Protein AF-A0A6B0HH09-F1 (afdb_monomer)

Structure (mmCIF, N/CA/C/O backbone):
data_AF-A0A6B0HH09-F1
#
_entry.id   AF-A0A6B0HH09-F1
#
loop_
_atom_site.group_PDB
_atom_site.id
_atom_site.type_symbol
_atom_site.label_atom_id
_atom_site.label_alt_id
_atom_site.label_comp_id
_atom_site.label_asym_id
_atom_site.label_entity_id
_atom_site.label_seq_id
_atom_site.pdbx_PDB_ins_code
_atom_site.Cartn_x
_atom_site.Cartn_y
_atom_site.Cartn_z
_atom_site.occupancy
_atom_site.B_iso_or_equiv
_atom_site.auth_seq_id
_atom_site.auth_comp_id
_atom_site.auth_asym_id
_atom_site.auth_atom_id
_atom_site.pdbx_PDB_model_num
ATOM 1 N N . MET A 1 1 ? 11.846 15.013 66.294 1.00 47.56 1 MET A N 1
ATOM 2 C CA . MET A 1 1 ? 11.224 16.333 66.083 1.00 47.56 1 MET A CA 1
ATOM 3 C C . MET A 1 1 ? 12.168 17.061 65.132 1.00 47.56 1 MET A C 1
ATOM 5 O O . MET A 1 1 ? 13.002 17.814 65.600 1.00 47.56 1 MET A O 1
ATOM 9 N N . SER A 1 2 ? 12.360 16.670 63.870 1.00 52.75 2 SER A N 1
ATOM 10 C CA . SER A 1 2 ? 11.438 16.216 62.813 1.00 52.75 2 SER A CA 1
ATOM 11 C C . SER A 1 2 ? 10.412 17.277 62.458 1.00 52.75 2 SER A C 1
ATOM 13 O O . SER A 1 2 ? 9.258 17.109 62.813 1.00 52.75 2 SER A O 1
ATOM 15 N N . ASP A 1 3 ? 10.869 18.309 61.756 1.00 54.06 3 ASP A N 1
ATOM 16 C CA . ASP A 1 3 ? 10.048 19.126 60.871 1.00 54.06 3 ASP A CA 1
ATOM 17 C C . ASP A 1 3 ? 10.881 19.342 59.603 1.00 54.06 3 ASP A C 1
ATOM 19 O O . ASP A 1 3 ? 11.986 19.889 59.650 1.00 54.06 3 ASP A O 1
ATOM 23 N N . GLY A 1 4 ? 10.401 18.748 58.512 1.00 52.12 4 GLY A N 1
ATOM 24 C CA . GLY A 1 4 ? 10.877 19.002 57.164 1.00 52.12 4 GLY A CA 1
ATOM 25 C C . GLY A 1 4 ? 10.156 20.214 56.595 1.00 52.12 4 GLY A C 1
ATOM 26 O O . GLY A 1 4 ? 9.027 20.494 56.991 1.00 52.12 4 GLY A O 1
ATOM 27 N N . ASP A 1 5 ? 10.807 20.896 55.662 1.00 49.66 5 ASP A N 1
ATOM 28 C CA . ASP A 1 5 ? 10.116 21.790 54.748 1.00 49.66 5 ASP A CA 1
ATOM 29 C C . ASP A 1 5 ? 10.645 21.539 53.337 1.00 49.66 5 ASP A C 1
ATOM 31 O O . ASP A 1 5 ? 11.849 21.438 53.079 1.00 49.66 5 ASP A O 1
ATOM 35 N N . GLU A 1 6 ? 9.659 21.296 52.498 1.00 55.53 6 GLU A N 1
ATOM 36 C CA . GLU A 1 6 ? 9.633 20.812 51.137 1.00 55.53 6 GLU A CA 1
ATOM 37 C C . GLU A 1 6 ? 9.621 22.050 50.234 1.00 55.53 6 GLU A C 1
ATOM 39 O O . GLU A 1 6 ? 8.899 23.008 50.498 1.00 55.53 6 GLU A O 1
ATOM 44 N N . SER A 1 7 ? 10.460 22.099 49.200 1.00 52.53 7 SER A N 1
ATOM 45 C CA . SER A 1 7 ? 10.401 23.181 48.210 1.00 52.53 7 SER A CA 1
ATOM 46 C C . SER A 1 7 ? 10.777 22.651 46.832 1.00 52.53 7 SER A C 1
ATOM 48 O O . SER A 1 7 ? 11.948 22.467 46.498 1.00 52.53 7 SER A O 1
ATOM 50 N N . ASP A 1 8 ? 9.708 22.342 46.103 1.00 44.66 8 ASP A N 1
ATOM 51 C CA . ASP A 1 8 ? 9.454 22.587 44.684 1.00 44.66 8 ASP A CA 1
ATOM 52 C C . ASP A 1 8 ? 10.646 22.606 43.713 1.00 44.66 8 ASP A C 1
ATOM 54 O O . ASP A 1 8 ? 11.358 23.599 43.553 1.00 44.66 8 ASP A O 1
ATOM 58 N N . GLN A 1 9 ? 10.760 21.526 42.935 1.00 39.34 9 GLN A N 1
ATOM 59 C CA . GLN A 1 9 ? 11.362 21.558 41.604 1.00 39.34 9 GLN A CA 1
ATOM 60 C C . GLN A 1 9 ? 10.286 21.241 40.561 1.00 39.34 9 GLN A C 1
ATOM 62 O O . GLN A 1 9 ? 9.901 20.088 40.377 1.00 39.34 9 GLN A O 1
ATOM 67 N N . GLU A 1 10 ? 9.821 22.271 39.855 1.00 46.00 10 GLU A N 1
ATOM 68 C CA . GLU A 1 10 ? 9.081 22.128 38.600 1.00 46.00 10 GLU A CA 1
ATOM 69 C C . GLU A 1 10 ? 10.027 21.657 37.477 1.00 46.00 10 GLU A C 1
ATOM 71 O O . GLU A 1 10 ? 11.044 22.310 37.222 1.00 46.00 10 GLU A O 1
ATOM 76 N N . PRO A 1 11 ? 9.712 20.585 36.728 1.00 41.91 11 PRO A N 1
ATOM 77 C CA . PRO A 1 11 ? 10.400 20.300 35.479 1.00 41.91 11 PRO A CA 1
ATOM 78 C C . PRO A 1 11 ? 9.676 20.969 34.301 1.00 41.91 11 PRO A C 1
ATOM 80 O O . PRO A 1 11 ? 8.674 20.467 33.788 1.00 41.91 11 PRO A O 1
ATOM 83 N N . THR A 1 12 ? 10.233 22.069 33.790 1.00 42.16 12 THR A N 1
ATOM 84 C CA . THR A 1 12 ? 9.884 22.622 32.472 1.00 42.16 12 THR A CA 1
ATOM 85 C C . THR A 1 12 ? 10.237 21.628 31.362 1.00 42.16 12 THR A C 1
ATOM 87 O O . THR A 1 12 ? 11.346 21.629 30.829 1.00 42.16 12 THR A O 1
ATOM 90 N N . ARG A 1 13 ? 9.276 20.787 30.970 1.00 43.69 13 ARG A N 1
ATOM 91 C CA . ARG A 1 13 ? 9.321 20.019 29.719 1.00 43.69 13 ARG A CA 1
ATOM 92 C C . ARG A 1 13 ? 8.703 20.843 28.588 1.00 43.69 13 ARG A C 1
ATOM 94 O O . ARG A 1 13 ? 7.514 20.742 28.306 1.00 43.69 13 ARG A O 1
ATOM 101 N N . ARG A 1 14 ? 9.527 21.630 27.891 1.00 37.50 14 ARG A N 1
ATOM 102 C CA . ARG A 1 14 ? 9.229 22.062 26.516 1.00 37.50 14 ARG A CA 1
ATOM 103 C C . ARG A 1 14 ? 9.489 20.876 25.588 1.00 37.50 14 ARG A C 1
ATOM 105 O O . ARG A 1 14 ? 10.596 20.697 25.094 1.00 37.50 14 ARG A O 1
ATOM 112 N N . SER A 1 15 ? 8.474 20.037 25.401 1.00 31.67 15 SER A N 1
ATOM 113 C CA . SER A 1 15 ? 8.480 19.033 24.341 1.00 31.67 15 SER A CA 1
ATOM 114 C C . SER A 1 15 ? 8.044 19.724 23.051 1.00 31.67 15 SER A C 1
ATOM 116 O O . SER A 1 15 ? 6.895 20.135 22.906 1.00 31.67 15 SER A O 1
ATOM 118 N N . VAL A 1 16 ? 9.001 19.947 22.155 1.00 36.75 16 VAL A N 1
ATOM 119 C CA . VAL A 1 16 ? 8.741 20.449 20.807 1.00 36.75 16 VAL A CA 1
ATOM 120 C C . VAL A 1 16 ? 8.267 19.249 19.994 1.00 36.75 16 VAL A C 1
ATOM 122 O O . VAL A 1 16 ? 9.079 18.444 19.542 1.00 36.75 16 VAL A O 1
ATOM 125 N N . LEU A 1 17 ? 6.949 19.094 19.864 1.00 32.03 17 LEU A N 1
ATOM 126 C CA . LEU A 1 17 ? 6.339 18.166 18.916 1.00 32.03 17 LEU A CA 1
ATOM 127 C C . LEU A 1 17 ? 6.760 18.597 17.507 1.00 32.03 17 LEU A C 1
ATOM 129 O O . LEU A 1 17 ? 6.291 19.606 16.985 1.00 32.03 17 LEU A O 1
ATOM 133 N N . ARG A 1 18 ? 7.688 17.849 16.907 1.00 30.39 18 ARG A N 1
ATOM 134 C CA . ARG A 1 18 ? 7.918 17.892 15.466 1.00 30.39 18 ARG A CA 1
ATOM 135 C C . ARG A 1 18 ? 6.804 17.077 14.820 1.00 30.39 18 ARG A C 1
ATOM 137 O O . ARG A 1 18 ? 6.843 15.853 14.825 1.00 30.39 18 ARG A O 1
ATOM 144 N N . THR A 1 19 ? 5.794 17.775 14.321 1.00 30.92 19 THR A N 1
ATOM 145 C CA . THR A 1 19 ? 4.773 17.220 13.434 1.00 30.92 19 THR A CA 1
ATOM 146 C C . THR A 1 19 ? 5.457 16.810 12.133 1.00 30.92 19 THR A C 1
ATOM 148 O O . THR A 1 19 ? 5.816 17.668 11.330 1.00 30.92 19 THR A O 1
ATOM 151 N N . ALA A 1 20 ? 5.677 15.512 11.937 1.00 31.78 20 ALA A N 1
ATOM 152 C CA . ALA A 1 20 ? 5.941 14.980 10.610 1.00 31.78 20 ALA A CA 1
ATOM 153 C C . ALA A 1 20 ? 4.609 15.006 9.851 1.00 31.78 20 ALA A C 1
ATOM 155 O O . ALA A 1 20 ? 3.702 14.226 10.132 1.00 31.78 20 ALA A O 1
ATOM 156 N N . VAL A 1 21 ? 4.463 15.976 8.952 1.00 28.78 21 VAL A N 1
ATOM 157 C CA . VAL A 1 21 ? 3.447 15.926 7.904 1.00 28.78 21 VAL A CA 1
ATOM 158 C C . VAL A 1 21 ? 3.948 14.880 6.917 1.00 28.78 21 VAL A C 1
ATOM 160 O O . VAL A 1 21 ? 4.844 15.165 6.129 1.00 28.78 21 VAL A O 1
ATOM 163 N N . ALA A 1 22 ? 3.431 13.656 7.014 1.00 35.34 22 ALA A N 1
ATOM 164 C CA . ALA A 1 22 ? 3.502 12.713 5.910 1.00 35.34 22 ALA A CA 1
ATOM 165 C C . ALA A 1 22 ? 2.564 13.259 4.828 1.00 35.34 22 ALA A C 1
ATOM 167 O O . ALA A 1 22 ? 1.345 13.118 4.910 1.00 35.34 22 ALA A O 1
ATOM 168 N N . ALA A 1 23 ? 3.129 14.014 3.891 1.00 31.92 23 ALA A N 1
ATOM 169 C CA . ALA A 1 23 ? 2.520 14.194 2.590 1.00 31.92 23 ALA A CA 1
ATOM 170 C C . ALA A 1 23 ? 2.867 12.918 1.831 1.00 31.92 23 ALA A C 1
ATOM 172 O O . ALA A 1 23 ? 3.961 12.821 1.300 1.00 31.92 23 ALA A O 1
ATOM 173 N N . SER A 1 24 ? 2.002 11.909 1.897 1.00 35.28 24 SER A N 1
ATOM 174 C CA . SER A 1 24 ? 2.118 10.743 1.030 1.00 35.28 24 SER A CA 1
ATOM 175 C C . SER A 1 24 ? 1.775 11.214 -0.376 1.00 35.28 24 SER A C 1
ATOM 177 O O . SER A 1 24 ? 0.606 11.382 -0.707 1.00 35.28 24 SER A O 1
ATOM 179 N N . GLY A 1 25 ? 2.797 11.513 -1.174 1.00 34.19 25 GLY A N 1
ATOM 180 C CA . GLY A 1 25 ? 2.662 11.923 -2.566 1.00 34.19 25 GLY A CA 1
ATOM 181 C C . GLY A 1 25 ? 2.421 10.737 -3.497 1.00 34.19 25 GLY A C 1
ATOM 182 O O . GLY A 1 25 ? 3.075 10.636 -4.531 1.00 34.19 25 GLY A O 1
ATOM 183 N N . ALA A 1 26 ? 1.499 9.831 -3.168 1.00 38.25 26 ALA A N 1
ATOM 184 C CA . ALA A 1 26 ? 1.109 8.758 -4.076 1.00 38.25 26 ALA A CA 1
ATOM 185 C C . ALA A 1 26 ? 0.115 9.316 -5.103 1.00 38.25 26 ALA A C 1
ATOM 187 O O . ALA A 1 26 ? -1.088 9.109 -5.008 1.00 38.25 26 ALA A O 1
ATOM 188 N N . THR A 1 27 ? 0.617 10.047 -6.104 1.00 38.28 27 THR A N 1
ATOM 189 C CA . THR A 1 27 ? -0.218 10.490 -7.230 1.00 38.28 27 THR A CA 1
ATOM 190 C C . THR A 1 27 ? -0.657 9.259 -8.027 1.00 38.28 27 THR A C 1
ATOM 192 O O . THR A 1 27 ? 0.024 8.836 -8.963 1.00 38.28 27 THR A O 1
ATOM 195 N N . ALA A 1 28 ? -1.788 8.664 -7.654 1.00 38.75 28 ALA A N 1
ATOM 196 C CA . ALA A 1 28 ? -2.442 7.642 -8.448 1.00 38.75 28 ALA A CA 1
ATOM 197 C C . ALA A 1 28 ? -2.894 8.291 -9.764 1.00 38.75 28 ALA A C 1
ATOM 199 O O . ALA A 1 28 ? -3.715 9.212 -9.793 1.00 38.75 28 ALA A O 1
ATOM 200 N N . LEU A 1 29 ? -2.299 7.852 -10.871 1.00 40.91 29 LEU A N 1
ATOM 201 C CA . LEU A 1 29 ? -2.650 8.337 -12.198 1.00 40.91 29 LEU A CA 1
ATOM 202 C C . LEU A 1 29 ? -4.068 7.871 -12.538 1.00 40.91 29 LEU A C 1
ATOM 204 O O . LEU A 1 29 ? -4.302 6.705 -12.852 1.00 40.91 29 LEU A O 1
ATOM 208 N N . ALA A 1 30 ? -5.007 8.814 -12.495 1.00 37.59 30 ALA A N 1
ATOM 209 C CA . ALA A 1 30 ? -6.323 8.674 -13.090 1.00 37.59 30 ALA A CA 1
ATOM 210 C C . ALA A 1 30 ? -6.174 8.404 -14.597 1.00 37.59 30 ALA A C 1
ATOM 212 O O . ALA A 1 30 ? -5.669 9.236 -15.353 1.00 37.59 30 ALA A O 1
ATOM 213 N N . GLY A 1 31 ? -6.598 7.218 -15.027 1.00 37.47 31 GLY A N 1
ATOM 214 C CA . GLY A 1 31 ? -6.702 6.865 -16.433 1.00 37.47 31 GLY A CA 1
ATOM 215 C C . GLY A 1 31 ? -7.898 7.538 -17.111 1.00 37.47 31 GLY A C 1
ATOM 216 O O . GLY A 1 31 ? -9.014 7.496 -16.601 1.00 37.47 31 GLY A O 1
ATOM 217 N N . CYS A 1 32 ? -7.623 8.054 -18.313 1.00 47.16 32 CYS A N 1
ATOM 218 C CA . CYS A 1 32 ? -8.521 8.182 -19.467 1.00 47.16 32 CYS A CA 1
ATOM 219 C C . CYS A 1 32 ? -9.614 9.267 -19.434 1.00 47.16 32 CYS A C 1
ATOM 221 O O . CYS A 1 32 ? -10.764 8.987 -19.110 1.00 47.16 32 CYS A O 1
ATOM 223 N N . LEU A 1 33 ? -9.286 10.451 -19.968 1.00 39.53 33 LEU A N 1
ATOM 224 C CA . LEU A 1 33 ? -10.224 11.261 -20.755 1.00 39.53 33 LEU A CA 1
ATOM 225 C C . LEU A 1 33 ? -9.505 11.795 -22.006 1.00 39.53 33 LEU A C 1
ATOM 227 O O . LEU A 1 33 ? -8.695 12.716 -21.929 1.00 39.53 33 LEU A O 1
ATOM 231 N N . ASP A 1 34 ? -9.793 11.169 -23.148 1.00 46.47 34 ASP A N 1
ATOM 232 C CA . ASP A 1 34 ? -9.700 11.786 -24.470 1.00 46.47 34 ASP A CA 1
ATOM 233 C C . ASP A 1 34 ? -10.753 12.900 -24.534 1.00 46.47 34 ASP A C 1
ATOM 235 O O . ASP A 1 34 ? -11.935 12.588 -24.619 1.00 46.47 34 ASP A O 1
ATOM 239 N N . GLU A 1 35 ? -10.353 14.172 -24.484 1.00 48.16 35 GLU A N 1
ATOM 240 C CA . GLU A 1 35 ? -11.092 15.281 -25.107 1.00 48.16 35 GLU A CA 1
ATOM 241 C C . GLU A 1 35 ? -10.199 16.533 -25.173 1.00 48.16 35 GLU A C 1
ATOM 243 O O . GLU A 1 35 ? -9.656 17.004 -24.172 1.00 48.16 35 GLU A O 1
ATOM 248 N N . ASP A 1 36 ? -10.013 17.044 -26.391 1.00 47.91 36 ASP A N 1
ATOM 249 C CA . ASP A 1 36 ? -9.213 18.217 -26.729 1.00 47.91 36 ASP A CA 1
ATOM 250 C C . ASP A 1 36 ? -9.662 19.472 -25.953 1.00 47.91 36 ASP A C 1
ATOM 252 O O . ASP A 1 36 ? -10.728 20.036 -26.211 1.00 47.91 36 ASP A O 1
ATOM 256 N N . ILE A 1 37 ? -8.822 19.965 -25.038 1.00 43.75 37 ILE A N 1
ATOM 257 C CA . ILE A 1 37 ? -8.971 21.299 -24.441 1.00 43.75 37 ILE A CA 1
ATOM 258 C C . ILE A 1 37 ? -7.839 22.188 -24.956 1.00 43.75 37 ILE A C 1
ATOM 260 O O . ILE A 1 37 ? -6.691 22.100 -24.517 1.00 43.75 37 ILE A O 1
ATOM 264 N N . GLU A 1 38 ? -8.177 23.082 -25.886 1.00 47.34 38 GLU A N 1
ATOM 265 C CA . GLU A 1 38 ? -7.318 24.199 -26.274 1.00 47.34 38 GLU A CA 1
ATOM 266 C C . GLU A 1 38 ? -7.243 25.207 -25.116 1.00 47.34 38 GLU A C 1
ATOM 268 O O . GLU A 1 38 ? -8.188 25.949 -24.843 1.00 47.34 38 GLU A O 1
ATOM 273 N N . ILE A 1 39 ? -6.108 25.238 -24.416 1.00 38.38 39 ILE A N 1
ATOM 274 C CA . ILE A 1 39 ? -5.848 26.225 -23.365 1.00 38.38 39 ILE A CA 1
ATOM 275 C C . ILE A 1 39 ? -5.273 27.488 -24.014 1.00 38.38 39 ILE A C 1
ATOM 277 O O . ILE A 1 39 ? -4.093 27.557 -24.360 1.00 38.38 39 ILE A O 1
ATOM 281 N N . THR A 1 40 ? -6.104 28.520 -24.159 1.00 40.56 40 THR A N 1
ATOM 282 C CA . THR A 1 40 ? -5.645 29.879 -24.460 1.00 40.56 40 THR A CA 1
ATOM 283 C C . THR A 1 40 ? -5.034 30.501 -23.207 1.00 40.56 40 THR A C 1
ATOM 285 O O . THR A 1 40 ? -5.744 30.823 -22.254 1.00 40.56 40 THR A O 1
ATOM 288 N N . VAL A 1 41 ? -3.716 30.682 -23.214 1.00 43.59 41 VAL A N 1
ATOM 289 C CA . VAL A 1 41 ? -2.977 31.455 -22.209 1.00 43.59 41 VAL A CA 1
ATOM 290 C C . VAL A 1 41 ? -3.112 32.949 -22.504 1.00 43.59 41 VAL A C 1
ATOM 292 O O . VAL A 1 41 ? -2.601 33.439 -23.510 1.00 43.59 41 VAL A O 1
ATOM 295 N N . SER A 1 42 ? -3.785 33.669 -21.608 1.00 40.00 42 SER A N 1
ATOM 296 C CA . SER A 1 42 ? -3.744 35.131 -21.545 1.00 40.00 42 SER A CA 1
ATOM 297 C C . SER A 1 42 ? -2.677 35.543 -20.538 1.00 40.00 42 SER A C 1
ATOM 299 O O . SER A 1 42 ? -2.797 35.270 -19.344 1.00 40.00 42 SER A O 1
ATOM 301 N N . SER A 1 43 ? -1.618 36.165 -21.047 1.00 48.84 43 SER A N 1
ATOM 302 C CA . SER A 1 43 ? -0.579 36.821 -20.260 1.00 48.84 43 SER A CA 1
ATOM 303 C C . SER A 1 43 ? -1.041 38.226 -19.896 1.00 48.84 43 SER A C 1
ATOM 305 O O . SER A 1 43 ? -1.107 39.075 -20.781 1.00 48.84 43 SER A O 1
ATOM 307 N N . ASP A 1 44 ? -1.270 38.490 -18.615 1.00 42.06 44 ASP A N 1
ATOM 308 C CA . ASP A 1 44 ? -1.386 39.852 -18.102 1.00 42.06 44 ASP A CA 1
ATOM 309 C C . ASP A 1 44 ? -0.390 40.035 -16.955 1.00 42.06 44 ASP A C 1
ATOM 311 O O . ASP A 1 44 ? -0.369 39.302 -15.966 1.00 42.06 44 ASP A O 1
ATOM 315 N N . SER A 1 45 ? 0.523 40.972 -17.197 1.00 52.62 45 SER A N 1
ATOM 316 C CA . SER A 1 45 ? 1.538 41.472 -16.279 1.00 52.62 45 SER A CA 1
ATOM 317 C C . SER A 1 45 ? 0.954 42.695 -15.590 1.00 52.62 45 SER A C 1
ATOM 319 O O . SER A 1 45 ? 0.477 43.578 -16.295 1.00 52.62 45 SER A O 1
ATOM 321 N N . ASP A 1 46 ? 1.048 42.789 -14.267 1.00 45.47 46 ASP A N 1
ATOM 322 C CA . ASP A 1 46 ? 0.834 44.061 -13.583 1.00 45.47 46 ASP A CA 1
ATOM 323 C C . ASP A 1 46 ? 1.875 44.267 -12.482 1.00 45.47 46 ASP A C 1
ATOM 325 O O . ASP A 1 46 ? 1.972 43.534 -11.495 1.00 45.47 46 ASP A O 1
ATOM 329 N N . ASP A 1 47 ? 2.670 45.302 -12.734 1.00 49.91 47 ASP A N 1
ATOM 330 C CA . ASP A 1 47 ? 3.617 45.975 -11.870 1.00 49.91 47 ASP A CA 1
ATOM 331 C C . ASP A 1 47 ? 2.994 46.430 -10.540 1.00 49.91 47 ASP A C 1
ATOM 333 O O . ASP A 1 47 ? 1.864 46.920 -10.475 1.00 49.91 47 ASP A O 1
ATOM 337 N N . THR A 1 48 ? 3.774 46.394 -9.457 1.00 54.41 48 THR A N 1
ATOM 338 C CA . THR A 1 48 ? 3.536 47.304 -8.328 1.00 54.41 48 THR A CA 1
ATOM 339 C C . THR A 1 48 ? 4.851 47.757 -7.701 1.00 54.41 48 THR A C 1
ATOM 341 O O . THR A 1 48 ? 5.579 46.994 -7.070 1.00 54.41 48 THR A O 1
ATOM 344 N N . GLU A 1 49 ? 5.134 49.038 -7.919 1.00 55.53 49 GLU A N 1
ATOM 345 C CA . GLU A 1 49 ? 6.271 49.814 -7.431 1.00 55.53 49 GLU A CA 1
ATOM 346 C C . GLU A 1 49 ? 6.009 50.456 -6.052 1.00 55.53 49 GLU A C 1
ATOM 348 O O . GLU A 1 49 ? 4.865 50.744 -5.698 1.00 55.53 49 GLU A O 1
ATOM 353 N N . ALA A 1 50 ? 7.124 50.833 -5.403 1.00 46.75 50 ALA A N 1
ATOM 354 C CA . ALA A 1 50 ? 7.299 51.871 -4.366 1.00 46.75 50 ALA A CA 1
ATOM 355 C C . ALA A 1 50 ? 6.811 51.538 -2.936 1.00 46.75 50 ALA A C 1
ATOM 357 O O . ALA A 1 50 ? 5.769 50.937 -2.734 1.00 46.75 50 ALA A O 1
ATOM 358 N N . SER A 1 51 ? 7.465 51.920 -1.832 1.00 47.50 51 SER A N 1
ATOM 359 C CA . SER A 1 51 ? 8.604 52.805 -1.503 1.00 47.50 51 SER A CA 1
ATOM 360 C C . SER A 1 51 ? 8.946 52.519 -0.023 1.00 47.50 51 SER A C 1
ATOM 362 O O . SER A 1 51 ? 8.026 52.312 0.758 1.00 47.50 51 SER A O 1
ATOM 364 N N . GLY A 1 52 ? 10.204 52.352 0.396 1.00 42.19 52 GLY A N 1
ATOM 365 C CA . GLY A 1 52 ? 11.070 53.430 0.895 1.00 42.19 52 GLY A CA 1
ATOM 366 C C . GLY A 1 52 ? 10.953 53.618 2.420 1.00 42.19 52 GLY A C 1
ATOM 367 O O . GLY A 1 52 ? 9.863 53.900 2.888 1.00 42.19 52 GLY A O 1
ATOM 368 N N . ASP A 1 53 ? 12.048 53.466 3.179 1.00 47.03 53 ASP A N 1
ATOM 369 C CA . ASP A 1 53 ? 12.535 54.464 4.158 1.00 47.03 53 ASP A CA 1
ATOM 370 C C . ASP A 1 53 ? 13.859 54.012 4.811 1.00 47.03 53 ASP A C 1
ATOM 372 O O . ASP A 1 53 ? 14.115 52.825 5.010 1.00 47.03 53 ASP A O 1
ATOM 376 N N . ALA A 1 54 ? 14.727 54.983 5.083 1.00 49.06 54 ALA A N 1
ATOM 377 C CA . ALA A 1 54 ? 16.119 54.821 5.475 1.00 49.06 54 ALA A CA 1
ATOM 378 C C . ALA A 1 54 ? 16.331 54.971 6.991 1.00 49.06 54 ALA A C 1
ATOM 380 O O . ALA A 1 54 ? 15.692 55.789 7.641 1.00 49.06 54 ALA A O 1
ATOM 381 N N . GLY A 1 55 ? 17.344 54.295 7.542 1.00 42.59 55 GLY A N 1
ATOM 382 C CA . GLY A 1 55 ? 17.851 54.620 8.878 1.00 42.59 55 GLY A CA 1
ATOM 383 C C . GLY A 1 55 ? 19.038 53.758 9.324 1.00 42.59 55 GLY A C 1
ATOM 384 O O . GLY A 1 55 ? 18.869 52.549 9.454 1.00 42.59 55 GLY A O 1
ATOM 385 N N . PRO A 1 56 ? 20.231 54.336 9.576 1.00 69.38 56 PRO A N 1
ATOM 386 C CA . PRO A 1 56 ? 21.438 53.596 9.944 1.00 69.38 56 PRO A CA 1
ATOM 387 C C . PRO A 1 56 ? 21.641 53.534 11.469 1.00 69.38 56 PRO A C 1
ATOM 389 O O . PRO A 1 56 ? 21.303 54.475 12.186 1.00 69.38 56 PRO A O 1
ATOM 392 N N . SER A 1 57 ? 22.294 52.480 11.973 1.00 49.31 57 SER A N 1
ATOM 393 C CA . SER A 1 57 ? 22.951 52.541 13.285 1.00 49.31 57 SER A CA 1
ATOM 394 C C . SER A 1 57 ? 24.241 51.718 13.320 1.00 49.31 57 SER A C 1
ATOM 396 O O . SER A 1 57 ? 24.355 50.649 12.725 1.00 49.31 57 SER A O 1
ATOM 398 N N . THR A 1 58 ? 25.232 52.305 13.973 1.00 52.44 58 THR A N 1
ATOM 399 C CA . THR A 1 58 ? 26.660 51.995 13.977 1.00 52.44 58 THR A CA 1
ATOM 400 C C . THR A 1 58 ? 27.090 51.200 15.220 1.00 52.44 58 THR A C 1
ATOM 402 O O . THR A 1 58 ? 26.954 51.734 16.314 1.00 52.44 58 THR A O 1
ATOM 405 N N . GLY A 1 59 ? 27.711 50.023 15.010 1.00 41.59 59 GLY A N 1
ATOM 406 C CA . GLY A 1 59 ? 28.792 49.357 15.792 1.00 41.59 59 GLY A CA 1
ATOM 407 C C . GLY A 1 59 ? 28.598 49.027 17.293 1.00 41.59 59 GLY A C 1
ATOM 408 O O . GLY A 1 59 ? 27.575 49.382 17.867 1.00 41.59 59 GLY A O 1
ATOM 409 N N . PRO A 1 60 ? 29.611 48.451 17.995 1.00 56.81 60 PRO A N 1
ATOM 410 C CA . PRO A 1 60 ? 30.780 47.668 17.540 1.00 56.81 60 PRO A CA 1
ATOM 411 C C . PRO A 1 60 ? 31.047 46.362 18.361 1.00 56.81 60 PRO A C 1
ATOM 413 O O . PRO A 1 60 ? 30.564 46.212 19.477 1.00 56.81 60 PRO A O 1
ATOM 416 N N . GLY A 1 61 ? 31.955 45.497 17.878 1.00 39.41 61 GLY A N 1
ATOM 417 C CA . GLY A 1 61 ? 32.933 44.807 18.749 1.00 39.41 61 GLY A CA 1
ATOM 418 C C . GLY A 1 61 ? 32.833 43.283 18.961 1.00 39.41 61 GLY A C 1
ATOM 419 O O . GLY A 1 61 ? 31.793 42.763 19.344 1.00 39.41 61 GLY A O 1
ATOM 420 N N . GLY A 1 62 ? 33.994 42.621 18.824 1.00 41.09 62 GLY A N 1
ATOM 421 C CA . GLY A 1 62 ? 34.312 41.255 19.281 1.00 41.09 62 GLY A CA 1
ATOM 422 C C . GLY A 1 62 ? 34.305 40.231 18.138 1.00 41.09 62 GLY A C 1
ATOM 423 O O . GLY A 1 62 ? 33.242 39.859 17.678 1.00 41.09 62 GLY A O 1
ATOM 424 N N . GLY A 1 63 ? 35.415 39.759 17.565 1.00 42.16 63 GLY A N 1
ATOM 425 C CA . GLY A 1 63 ? 36.749 39.555 18.123 1.00 42.16 63 GLY A CA 1
ATOM 426 C C . GLY A 1 63 ? 36.825 38.166 18.754 1.00 42.16 63 GLY A C 1
ATOM 427 O O . GLY A 1 63 ? 36.547 38.044 19.941 1.00 42.16 63 GLY A O 1
ATOM 428 N N . SER A 1 64 ? 37.152 37.141 17.964 1.00 50.97 64 SER A N 1
ATOM 429 C CA . SER A 1 64 ? 37.839 35.913 18.394 1.00 50.97 64 SER A CA 1
ATOM 430 C C . SER A 1 64 ? 38.257 35.133 17.154 1.00 50.97 64 SER A C 1
ATOM 432 O O . SER A 1 64 ? 37.449 34.772 16.304 1.00 50.97 64 SER A O 1
ATOM 434 N N . GLU A 1 65 ? 39.558 34.962 17.070 1.00 44.88 65 GLU A N 1
ATOM 435 C CA . GLU A 1 65 ? 40.359 34.450 15.982 1.00 44.88 65 GLU A CA 1
ATOM 436 C C . GLU A 1 65 ? 41.025 33.147 16.451 1.00 44.88 65 GLU A C 1
ATOM 438 O O . GLU A 1 65 ? 41.488 33.076 17.591 1.00 44.88 65 GLU A O 1
ATOM 443 N N . SER A 1 66 ? 41.096 32.180 15.525 1.00 55.94 66 SER A N 1
ATOM 444 C CA . SER A 1 66 ? 42.045 31.048 15.458 1.00 55.94 66 SER A CA 1
ATOM 445 C C . SER A 1 66 ? 41.790 29.809 16.352 1.00 55.94 66 SER A C 1
ATOM 447 O O . SER A 1 66 ? 41.118 29.936 17.377 1.00 55.94 66 SER A O 1
ATOM 449 N N . PRO A 1 67 ? 42.374 28.618 16.043 1.00 58.69 67 PRO A N 1
ATOM 450 C CA . PRO A 1 67 ? 43.272 28.281 14.924 1.00 58.69 67 PRO A CA 1
ATOM 451 C C . PRO A 1 67 ? 42.914 27.009 14.117 1.00 58.69 67 PRO A C 1
ATOM 453 O O . PRO A 1 67 ? 42.067 26.201 14.488 1.00 58.69 67 PRO A O 1
ATOM 456 N N . ASP A 1 68 ? 43.649 26.878 13.015 1.00 51.97 68 ASP A N 1
ATOM 457 C CA . ASP A 1 68 ? 43.975 25.685 12.237 1.00 51.97 68 ASP A CA 1
ATOM 458 C C . ASP A 1 68 ? 44.259 24.433 13.089 1.00 51.97 68 ASP A C 1
ATOM 460 O O . ASP A 1 68 ? 44.997 24.509 14.074 1.00 51.97 68 ASP A O 1
ATOM 464 N N . ASP A 1 69 ? 43.776 23.271 12.640 1.00 51.78 69 ASP A N 1
ATOM 465 C CA . ASP A 1 69 ? 44.334 21.973 13.025 1.00 51.78 69 ASP A CA 1
ATOM 466 C C . ASP A 1 69 ? 44.607 21.160 11.759 1.00 51.78 69 ASP A C 1
ATOM 468 O O . ASP A 1 69 ? 43.750 20.969 10.895 1.00 51.78 69 ASP A O 1
ATOM 472 N N . SER A 1 70 ? 45.882 20.823 11.616 1.00 58.16 70 SER A N 1
ATOM 473 C CA . SER A 1 70 ? 46.502 20.231 10.444 1.00 58.16 70 SER A CA 1
ATOM 474 C C . SER A 1 70 ? 46.816 18.774 10.737 1.00 58.16 70 SER A C 1
ATOM 476 O O . SER A 1 70 ? 47.433 18.493 11.760 1.00 58.16 70 SER A O 1
ATOM 478 N N . GLY A 1 71 ? 46.546 17.913 9.761 1.00 47.28 71 GLY A N 1
ATOM 479 C CA . GLY A 1 71 ? 47.275 16.664 9.573 1.00 47.28 71 GLY A CA 1
ATOM 480 C C . GLY A 1 71 ? 46.610 15.430 10.168 1.00 47.28 71 GLY A C 1
ATOM 481 O O . GLY A 1 71 ? 46.507 15.293 11.378 1.00 47.28 71 GLY A O 1
ATOM 482 N N . ASP A 1 72 ? 46.270 14.489 9.293 1.00 47.56 72 ASP A N 1
ATOM 483 C CA . ASP A 1 72 ? 46.889 13.169 9.394 1.00 47.56 72 ASP A CA 1
ATOM 484 C C . ASP A 1 72 ? 46.922 12.524 8.001 1.00 47.56 72 ASP A C 1
ATOM 486 O O . ASP A 1 72 ? 45.908 12.099 7.445 1.00 47.56 72 ASP A O 1
ATOM 490 N N . ASP A 1 73 ? 48.118 12.552 7.418 1.00 50.91 73 ASP A N 1
ATOM 491 C CA . ASP A 1 73 ? 48.538 11.732 6.294 1.00 50.91 73 ASP A CA 1
ATOM 492 C C . ASP A 1 73 ? 48.653 10.281 6.776 1.00 50.91 73 ASP A C 1
ATOM 494 O O . ASP A 1 73 ? 49.588 9.921 7.491 1.00 50.91 73 ASP A O 1
ATOM 498 N N . SER A 1 74 ? 47.717 9.434 6.358 1.00 61.84 74 SER A N 1
ATOM 499 C CA . SER A 1 74 ? 47.856 7.984 6.463 1.00 61.84 74 SER A CA 1
ATOM 500 C C . SER A 1 74 ? 48.124 7.415 5.074 1.00 61.84 74 SER A C 1
ATOM 502 O O . SER A 1 74 ? 47.217 7.123 4.295 1.00 61.84 74 SER A O 1
ATOM 504 N N . GLU A 1 75 ? 49.411 7.290 4.775 1.00 58.84 75 GLU A N 1
ATOM 505 C CA . GLU A 1 75 ? 49.960 6.558 3.643 1.00 58.84 75 GLU A CA 1
ATOM 506 C C . GLU A 1 75 ? 49.637 5.062 3.816 1.00 58.84 75 GLU A C 1
ATOM 508 O O . GLU A 1 75 ? 50.254 4.372 4.627 1.00 58.84 75 GLU A O 1
ATOM 513 N N . PHE A 1 76 ? 48.655 4.548 3.070 1.00 51.22 76 PHE A N 1
ATOM 514 C CA . PHE A 1 76 ? 48.422 3.108 2.943 1.00 51.22 76 PHE A CA 1
ATOM 515 C C . PHE A 1 76 ? 48.924 2.641 1.577 1.00 51.22 76 PHE A C 1
ATOM 517 O O . PHE A 1 76 ? 48.231 2.732 0.565 1.00 51.22 76 PHE A O 1
ATOM 524 N N . THR A 1 77 ? 50.168 2.173 1.554 1.00 56.34 77 THR A N 1
ATOM 525 C CA . THR A 1 77 ? 50.685 1.302 0.498 1.00 56.34 77 THR A CA 1
ATOM 526 C C . THR A 1 77 ? 50.387 -0.141 0.892 1.00 56.34 77 THR A C 1
ATOM 528 O O . THR A 1 77 ? 50.966 -0.623 1.866 1.00 56.34 77 THR A O 1
ATOM 531 N N . ASP A 1 78 ? 49.537 -0.830 0.135 1.00 55.00 78 ASP A N 1
ATOM 532 C CA . ASP A 1 78 ? 49.566 -2.292 0.062 1.00 55.00 78 ASP A CA 1
ATOM 533 C C . ASP A 1 78 ? 49.357 -2.718 -1.394 1.00 55.00 78 ASP A C 1
ATOM 535 O O . ASP A 1 78 ? 48.256 -2.700 -1.946 1.00 55.00 78 ASP A O 1
ATOM 539 N N . ASP A 1 79 ? 50.491 -2.999 -2.031 1.00 55.91 79 ASP A N 1
ATOM 540 C CA . ASP A 1 79 ? 50.620 -3.743 -3.271 1.00 55.91 79 ASP A CA 1
ATOM 541 C C . ASP A 1 79 ? 50.199 -5.199 -3.020 1.00 55.91 79 ASP A C 1
ATOM 543 O O . ASP A 1 79 ? 50.880 -5.923 -2.292 1.00 55.91 79 ASP A O 1
ATOM 547 N N . GLY A 1 80 ? 49.114 -5.655 -3.649 1.00 46.41 80 GLY A N 1
ATOM 548 C CA . GLY A 1 80 ? 48.622 -7.011 -3.420 1.00 46.41 80 GLY A CA 1
ATOM 549 C C . GLY A 1 80 ? 47.675 -7.546 -4.486 1.00 46.41 80 GLY A C 1
ATOM 550 O O . GLY A 1 80 ? 46.469 -7.558 -4.295 1.00 46.41 80 GLY A O 1
ATOM 551 N N . ASP A 1 81 ? 48.274 -8.079 -5.548 1.00 50.69 81 ASP A N 1
ATOM 552 C CA . ASP A 1 81 ? 47.784 -9.230 -6.319 1.00 50.69 81 ASP A CA 1
ATOM 553 C C . ASP A 1 81 ? 46.680 -9.016 -7.377 1.00 50.69 81 ASP A C 1
ATOM 555 O O . ASP A 1 81 ? 45.472 -9.070 -7.158 1.00 50.69 81 ASP A O 1
ATOM 559 N N . VAL A 1 82 ? 47.177 -8.856 -8.603 1.00 53.25 82 VAL A N 1
ATOM 560 C CA . VAL A 1 82 ? 46.502 -9.123 -9.874 1.00 53.25 82 VAL A CA 1
ATOM 561 C C . VAL A 1 82 ? 46.219 -10.627 -9.989 1.00 53.25 82 VAL A C 1
ATOM 563 O O . VAL A 1 82 ? 47.070 -11.400 -10.427 1.00 53.25 82 VAL A O 1
ATOM 566 N N . GLY A 1 83 ? 45.006 -11.019 -9.605 1.00 47.44 83 GLY A N 1
ATOM 567 C CA . GLY A 1 83 ? 44.413 -12.317 -9.915 1.00 47.44 83 GLY A CA 1
ATOM 568 C C . GLY A 1 83 ? 43.818 -12.335 -11.325 1.00 47.44 83 GLY A C 1
ATOM 569 O O . GLY A 1 83 ? 42.744 -11.794 -11.565 1.00 47.44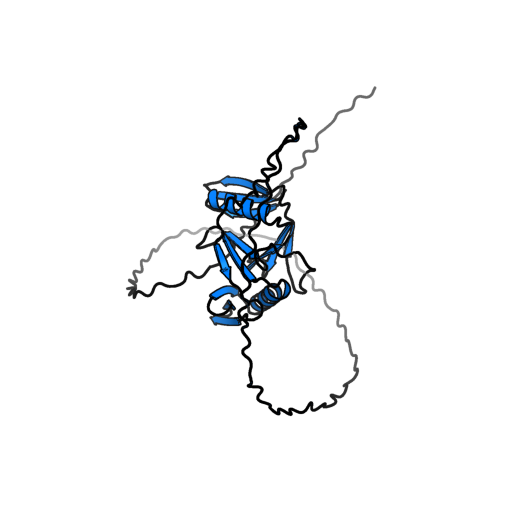 83 GLY A O 1
ATOM 570 N N . ASP A 1 84 ? 44.583 -12.932 -12.229 1.00 48.84 84 ASP A N 1
ATOM 571 C CA . ASP A 1 84 ? 44.248 -13.551 -13.519 1.00 48.84 84 ASP A CA 1
ATOM 572 C C . ASP A 1 84 ? 42.743 -13.827 -13.796 1.00 48.84 84 ASP A C 1
ATOM 574 O O . ASP A 1 84 ? 42.131 -14.636 -13.090 1.00 48.84 84 ASP A O 1
ATOM 578 N N . PRO A 1 85 ? 42.130 -13.230 -14.842 1.00 59.72 85 PRO A N 1
ATOM 579 C CA . PRO A 1 85 ? 40.857 -13.702 -15.368 1.00 59.72 85 PRO A CA 1
ATOM 580 C C . PRO A 1 85 ? 41.126 -14.937 -16.232 1.00 59.72 85 PRO A C 1
ATOM 582 O O . PRO A 1 85 ? 41.650 -14.831 -17.338 1.00 59.72 85 PRO A O 1
ATOM 585 N N . THR A 1 86 ? 40.770 -16.115 -15.727 1.00 59.00 86 THR A N 1
ATOM 586 C CA . THR A 1 86 ? 40.634 -17.277 -16.605 1.00 59.00 86 THR A CA 1
ATOM 587 C C . THR A 1 86 ? 39.321 -17.145 -17.358 1.00 59.00 86 THR A C 1
ATOM 589 O O . THR A 1 86 ? 38.236 -17.159 -16.780 1.00 59.00 86 THR A O 1
ATOM 592 N N . ASP A 1 87 ? 39.475 -16.951 -18.663 1.00 50.53 87 ASP A N 1
ATOM 593 C CA . ASP A 1 87 ? 38.480 -17.196 -19.688 1.00 50.53 87 ASP A CA 1
ATOM 594 C C . ASP A 1 87 ? 37.832 -18.570 -19.463 1.00 50.53 87 ASP A C 1
ATOM 596 O O . ASP A 1 87 ? 38.491 -19.602 -19.604 1.00 50.53 87 ASP A O 1
ATOM 600 N N . GLU A 1 88 ? 36.538 -18.597 -19.153 1.00 52.66 88 GLU A N 1
ATOM 601 C CA . GLU A 1 88 ? 35.704 -19.755 -19.464 1.00 52.66 88 GLU A CA 1
ATOM 602 C C . GLU A 1 88 ? 34.601 -19.304 -20.419 1.00 52.66 88 GLU A C 1
ATOM 604 O O . GLU A 1 88 ? 33.529 -18.834 -20.037 1.00 52.66 88 GLU A O 1
ATOM 609 N N . ASP A 1 89 ? 34.940 -19.435 -21.701 1.00 50.50 89 ASP A N 1
ATOM 610 C CA . ASP A 1 89 ? 34.034 -19.482 -22.837 1.00 50.50 89 ASP A CA 1
ATOM 611 C C . ASP A 1 89 ? 32.972 -20.575 -22.609 1.00 50.50 89 ASP A C 1
ATOM 613 O O . ASP A 1 89 ? 33.154 -21.747 -22.948 1.00 50.50 89 ASP A O 1
ATOM 617 N N . GLY A 1 90 ? 31.847 -20.193 -22.008 1.00 47.59 90 GLY A N 1
ATOM 618 C CA . GLY A 1 90 ? 30.633 -20.999 -21.958 1.00 47.59 90 GLY A CA 1
ATOM 619 C C . GLY A 1 90 ? 29.891 -20.886 -23.282 1.00 47.59 90 GLY A C 1
ATOM 620 O O . GLY A 1 90 ? 29.167 -19.919 -23.505 1.00 47.59 90 GLY A O 1
ATOM 621 N N . ALA A 1 91 ? 30.133 -21.855 -24.161 1.00 52.84 91 ALA A N 1
ATOM 622 C CA . ALA A 1 91 ? 29.540 -21.962 -25.480 1.00 52.84 91 ALA A CA 1
ATOM 623 C C . ALA A 1 91 ? 28.002 -21.900 -25.453 1.00 52.84 91 ALA A C 1
ATOM 625 O O . ALA A 1 91 ? 27.320 -22.578 -24.686 1.00 52.84 91 ALA A O 1
ATOM 626 N N . ASP A 1 92 ? 27.514 -21.040 -26.338 1.00 53.50 92 ASP A N 1
ATOM 627 C CA . ASP A 1 92 ? 26.198 -21.044 -26.946 1.00 53.50 92 ASP A CA 1
ATOM 628 C C . ASP A 1 92 ? 26.106 -22.242 -27.903 1.00 53.50 92 ASP A C 1
ATOM 630 O O . ASP A 1 92 ? 26.741 -22.262 -28.960 1.00 53.50 92 ASP A O 1
ATOM 634 N N . ASP A 1 93 ? 25.300 -23.233 -27.537 1.00 54.47 93 ASP A N 1
ATOM 635 C CA . ASP A 1 93 ? 24.772 -24.228 -28.464 1.00 54.47 93 ASP A CA 1
ATOM 636 C C . ASP A 1 93 ? 23.262 -24.355 -28.261 1.00 54.47 93 ASP A C 1
ATOM 638 O O . ASP A 1 93 ? 22.730 -25.216 -27.561 1.00 54.47 93 ASP A O 1
ATOM 642 N N . GLY A 1 94 ? 22.556 -23.435 -28.917 1.00 49.81 94 GLY A N 1
ATOM 643 C CA . GLY A 1 94 ? 21.159 -23.614 -29.256 1.00 49.81 94 GLY A CA 1
ATOM 644 C C . GLY A 1 94 ? 20.982 -24.705 -30.313 1.00 49.81 94 GLY A C 1
ATOM 645 O O . GLY A 1 94 ? 21.391 -24.533 -31.454 1.00 49.81 94 GLY A O 1
ATOM 646 N N . GLU A 1 95 ? 20.268 -25.766 -29.949 1.00 52.62 95 GLU A N 1
ATOM 647 C CA . GLU A 1 95 ? 19.464 -26.625 -30.829 1.00 52.62 95 GLU A CA 1
ATOM 648 C C . GLU A 1 95 ? 18.245 -27.033 -29.971 1.00 52.62 95 GLU A C 1
ATOM 650 O O . GLU A 1 95 ? 18.382 -27.691 -28.949 1.00 52.62 95 GLU A O 1
ATOM 655 N N . GLY A 1 96 ? 17.060 -26.445 -30.138 1.00 46.66 96 GLY A N 1
ATOM 656 C CA . GLY A 1 96 ? 16.104 -26.836 -31.166 1.00 46.66 96 GLY A CA 1
ATOM 657 C C . GLY A 1 96 ? 15.451 -28.178 -30.826 1.00 46.66 96 GLY A C 1
ATOM 658 O O . GLY A 1 96 ? 16.087 -29.197 -31.028 1.00 46.66 96 GLY A O 1
ATOM 659 N N . ASP A 1 97 ? 14.181 -28.203 -30.404 1.00 46.28 97 ASP A N 1
ATOM 660 C CA . ASP A 1 97 ? 13.237 -29.190 -30.949 1.00 46.28 97 ASP A CA 1
ATOM 661 C C . ASP A 1 97 ? 11.773 -28.825 -30.680 1.00 46.28 97 ASP A C 1
ATOM 663 O O . ASP A 1 97 ? 11.374 -28.380 -29.603 1.00 46.28 97 ASP A O 1
ATOM 667 N N . ALA A 1 98 ? 10.971 -29.017 -31.720 1.00 51.88 98 ALA A N 1
ATOM 668 C CA . ALA A 1 98 ? 9.558 -28.721 -31.783 1.00 51.88 98 ALA A CA 1
ATOM 669 C C . ALA A 1 98 ? 8.731 -29.886 -31.218 1.00 51.88 98 ALA A C 1
ATOM 671 O O . ALA A 1 98 ? 8.579 -30.924 -31.857 1.00 51.88 98 ALA A O 1
ATOM 672 N N . GLY A 1 99 ? 8.099 -29.669 -30.066 1.00 45.25 99 GLY A N 1
ATOM 673 C CA . GLY A 1 99 ? 7.164 -30.610 -29.447 1.00 45.25 99 GLY A CA 1
ATOM 674 C C . GLY A 1 99 ? 5.695 -30.217 -29.610 1.00 45.25 99 GLY A C 1
ATOM 675 O O . GLY A 1 99 ? 4.988 -30.074 -28.622 1.00 45.25 99 GLY A O 1
ATOM 676 N N . SER A 1 100 ? 5.207 -30.043 -30.842 1.00 52.44 100 SER A N 1
ATOM 677 C CA . SER A 1 100 ? 3.775 -30.250 -31.111 1.00 52.44 100 SER A CA 1
ATOM 678 C C . SER A 1 100 ? 3.501 -31.747 -31.037 1.00 52.44 100 SER A C 1
ATOM 680 O O . SER A 1 100 ? 4.144 -32.471 -31.801 1.00 52.44 100 SER A O 1
ATOM 682 N N . LYS A 1 101 ? 2.547 -32.182 -30.195 1.00 48.53 101 LYS A N 1
ATOM 683 C CA . LYS A 1 101 ? 1.545 -33.227 -30.503 1.00 48.53 101 LYS A CA 1
ATOM 684 C C . LYS A 1 101 ? 0.720 -33.693 -29.293 1.00 48.53 101 LYS A C 1
ATOM 686 O O . LYS A 1 101 ? 1.252 -34.238 -28.337 1.00 48.53 101 LYS A O 1
ATOM 691 N N . ASP A 1 102 ? -0.589 -33.597 -29.516 1.00 45.50 102 ASP A N 1
ATOM 692 C CA . ASP A 1 102 ? -1.609 -34.627 -29.297 1.00 45.50 102 ASP A CA 1
ATOM 693 C C . ASP A 1 102 ? -2.210 -34.883 -27.900 1.00 45.50 102 ASP A C 1
ATOM 695 O O . ASP A 1 102 ? -1.516 -35.081 -26.908 1.00 45.50 102 ASP A O 1
ATOM 699 N N . LYS A 1 103 ? -3.541 -35.094 -27.976 1.00 49.69 103 LYS A N 1
ATOM 700 C CA . LYS A 1 103 ? -4.486 -35.777 -27.064 1.00 49.69 103 LYS A CA 1
ATOM 701 C C . LYS A 1 103 ? -5.149 -34.861 -26.030 1.00 49.69 103 LYS A C 1
ATOM 703 O O . LYS A 1 103 ? -4.506 -34.435 -25.088 1.00 49.69 103 LYS A O 1
ATOM 708 N N . ALA A 1 104 ? -6.405 -34.420 -26.163 1.00 53.28 104 ALA A N 1
ATOM 709 C CA . ALA A 1 104 ? -7.637 -35.119 -26.556 1.00 53.28 104 ALA A CA 1
ATOM 710 C C . ALA A 1 104 ? -7.793 -36.462 -25.839 1.00 53.28 104 ALA A C 1
ATOM 712 O O . ALA A 1 104 ? -7.306 -37.454 -26.358 1.00 53.28 104 ALA A O 1
ATOM 713 N N . ASP A 1 105 ? -8.473 -36.449 -24.690 1.00 48.94 105 ASP A N 1
ATOM 714 C CA . ASP A 1 105 ? -9.290 -37.555 -24.180 1.00 48.94 105 ASP A CA 1
ATOM 715 C C . ASP A 1 105 ? -10.285 -36.984 -23.147 1.00 48.94 105 ASP A C 1
ATOM 717 O O . ASP A 1 105 ? -9.967 -36.764 -21.980 1.00 48.94 105 ASP A O 1
ATOM 721 N N . ASP A 1 106 ? -11.484 -36.682 -23.645 1.00 52.28 106 ASP A N 1
ATOM 722 C CA . ASP A 1 106 ? -12.736 -36.596 -22.893 1.00 52.28 106 ASP A CA 1
ATOM 723 C C . ASP A 1 106 ? -13.319 -38.013 -22.830 1.00 52.28 106 ASP A C 1
ATOM 725 O O . ASP A 1 106 ? -13.514 -38.634 -23.882 1.00 52.28 106 ASP A O 1
ATOM 729 N N . PRO A 1 107 ? -13.591 -38.532 -21.627 1.00 60.12 107 PRO A N 1
ATOM 730 C CA . PRO A 1 107 ? -14.621 -39.534 -21.471 1.00 60.12 107 PRO A CA 1
ATOM 731 C C . PRO A 1 107 ? -15.707 -39.006 -20.534 1.00 60.12 107 PRO A C 1
ATOM 733 O O . PRO A 1 107 ? -15.623 -39.111 -19.312 1.00 60.12 107 PRO A O 1
ATOM 736 N N . SER A 1 108 ? -16.758 -38.461 -21.139 1.00 56.59 108 SER A N 1
ATOM 737 C CA . SER A 1 108 ? -18.136 -38.916 -20.905 1.00 56.59 108 SER A CA 1
ATOM 738 C C . SER A 1 108 ? -18.212 -40.234 -20.110 1.00 56.59 108 SER A C 1
ATOM 740 O O . SER A 1 108 ? -17.922 -41.317 -20.620 1.00 56.59 108 SER A O 1
ATOM 742 N N . GLY A 1 109 ? -18.605 -40.112 -18.844 1.00 44.56 109 GLY A N 1
ATOM 743 C CA . GLY A 1 109 ? -19.032 -41.207 -17.983 1.00 44.56 109 GLY A CA 1
ATOM 744 C C . GLY A 1 109 ? -20.476 -40.967 -17.577 1.00 44.56 109 GLY A C 1
ATOM 745 O O . GLY A 1 109 ? -20.737 -40.305 -16.576 1.00 44.56 109 GLY A O 1
ATOM 746 N N . ASP A 1 110 ? -21.390 -41.459 -18.410 1.00 51.59 110 ASP A N 1
ATOM 747 C CA . ASP A 1 110 ? -22.740 -41.831 -18.006 1.00 51.59 110 ASP A CA 1
ATOM 748 C C . ASP A 1 110 ? -22.642 -42.895 -16.906 1.00 51.59 110 ASP A C 1
ATOM 750 O O . ASP A 1 110 ? -21.991 -43.910 -17.128 1.00 51.59 110 ASP A O 1
ATOM 754 N N . ASP A 1 111 ? -23.323 -42.712 -15.776 1.00 48.66 111 ASP A N 1
ATOM 755 C CA . ASP A 1 111 ? -23.868 -43.840 -15.023 1.00 48.66 111 ASP A CA 1
ATOM 756 C C . ASP A 1 111 ? -25.149 -43.413 -14.305 1.00 48.66 111 ASP A C 1
ATOM 758 O O . ASP A 1 111 ? -25.258 -42.341 -13.706 1.00 48.66 111 ASP A O 1
ATOM 762 N N . ALA A 1 112 ? -26.144 -44.263 -14.499 1.00 54.12 112 ALA A N 1
ATOM 763 C CA . ALA A 1 112 ? -27.550 -44.055 -14.251 1.00 54.12 112 ALA A CA 1
ATOM 764 C C . ALA A 1 112 ? -27.983 -44.606 -12.884 1.00 54.12 112 ALA A C 1
ATOM 766 O O . ALA A 1 112 ? -27.299 -45.444 -12.305 1.00 54.12 112 ALA A O 1
ATOM 767 N N . ASP A 1 113 ? -29.162 -44.146 -12.462 1.00 52.38 113 ASP A N 1
ATOM 768 C CA . ASP A 1 113 ? -30.205 -44.876 -11.733 1.00 52.38 113 ASP A CA 1
ATOM 769 C C . ASP A 1 113 ? -29.795 -45.785 -10.560 1.00 52.38 113 ASP A C 1
ATOM 771 O O . ASP A 1 113 ? -29.353 -46.914 -10.756 1.00 52.38 113 ASP A O 1
ATOM 775 N N . ASP A 1 114 ? -30.158 -45.374 -9.341 1.00 48.50 114 ASP A N 1
ATOM 776 C CA . ASP A 1 114 ? -30.616 -46.332 -8.329 1.00 48.50 114 ASP A CA 1
ATOM 777 C C . ASP A 1 114 ? -31.697 -45.678 -7.449 1.00 48.50 114 ASP A C 1
ATOM 779 O O . ASP A 1 114 ? -31.426 -44.847 -6.579 1.00 48.50 114 ASP A O 1
ATOM 783 N N . GLU A 1 115 ? -32.952 -46.015 -7.754 1.00 62.75 115 GLU A N 1
ATOM 784 C CA . GLU A 1 115 ? -34.070 -45.900 -6.827 1.00 62.75 115 GLU A CA 1
ATOM 785 C C . GLU A 1 115 ? -34.275 -47.262 -6.165 1.00 62.75 115 GLU A C 1
ATOM 787 O O . GLU A 1 115 ? -34.606 -48.224 -6.856 1.00 62.75 115 GLU A O 1
ATOM 792 N N . ASP A 1 116 ? -34.205 -47.333 -4.837 1.00 52.62 116 ASP A N 1
ATOM 793 C CA . ASP A 1 116 ? -35.153 -48.165 -4.098 1.00 52.62 116 ASP A CA 1
ATOM 794 C C . ASP A 1 116 ? -35.346 -47.638 -2.674 1.00 52.62 116 ASP A C 1
ATOM 796 O O . ASP A 1 116 ? -34.403 -47.276 -1.963 1.00 52.62 116 ASP A O 1
ATOM 800 N N . GLY A 1 117 ? -36.614 -47.553 -2.288 1.00 52.94 117 GLY A N 1
ATOM 801 C CA . GLY A 1 117 ? -37.052 -47.073 -0.994 1.00 52.94 117 GLY A CA 1
ATOM 802 C C . GLY A 1 117 ? -36.990 -48.168 0.060 1.00 52.94 117 GLY A C 1
ATOM 803 O O . GLY A 1 117 ? -37.158 -49.351 -0.220 1.00 52.94 117 GLY A O 1
ATOM 804 N N . THR A 1 118 ? -36.849 -47.759 1.318 1.00 51.88 118 THR A N 1
ATOM 805 C CA . THR A 1 118 ? -37.333 -48.565 2.440 1.00 51.88 118 THR A CA 1
ATOM 806 C C . THR A 1 118 ? -37.978 -47.661 3.483 1.00 51.88 118 THR A C 1
ATOM 808 O O . THR A 1 118 ? -37.314 -46.901 4.181 1.00 51.88 118 THR A O 1
ATOM 811 N N . ASP A 1 119 ? -39.305 -47.762 3.555 1.00 51.25 119 ASP A N 1
ATOM 812 C CA . ASP A 1 119 ? -40.108 -47.473 4.738 1.00 51.25 119 ASP A CA 1
ATOM 813 C C . ASP A 1 119 ? -39.613 -48.320 5.918 1.00 51.25 119 ASP A C 1
ATOM 815 O O . ASP A 1 119 ? -39.504 -49.547 5.815 1.00 51.25 119 ASP A O 1
ATOM 819 N N . SER A 1 120 ? -39.375 -47.686 7.064 1.00 51.44 120 SER A N 1
ATOM 820 C CA . SER A 1 120 ? -39.478 -48.326 8.376 1.00 51.44 120 SER A CA 1
ATOM 821 C C . SER A 1 120 ? -39.818 -47.270 9.419 1.00 51.44 120 SER A C 1
ATOM 823 O O . SER A 1 120 ? -39.072 -46.324 9.655 1.00 51.44 120 SER A O 1
ATOM 825 N N . GLU A 1 121 ? -41.011 -47.451 9.966 1.00 59.94 121 GLU A N 1
ATOM 826 C CA . GLU A 1 121 ? -41.670 -46.663 10.994 1.00 59.94 121 GLU A CA 1
ATOM 827 C C . GLU A 1 121 ? -41.071 -46.962 12.384 1.00 59.94 121 GLU A C 1
ATOM 829 O O . GLU A 1 121 ? -40.556 -48.055 12.622 1.00 59.94 121 GLU A O 1
ATOM 834 N N . ASP A 1 122 ? -41.238 -45.990 13.286 1.00 48.88 122 ASP A N 1
ATOM 835 C CA . ASP A 1 122 ? -41.210 -46.092 14.752 1.00 48.88 122 ASP A CA 1
ATOM 836 C C . ASP A 1 122 ? -39.869 -46.377 15.462 1.00 48.88 122 ASP A C 1
ATOM 838 O O . ASP A 1 122 ? -39.487 -47.526 15.668 1.00 48.88 122 ASP A O 1
ATOM 842 N N . ASP A 1 123 ? -39.259 -45.326 16.028 1.00 42.00 123 ASP A N 1
ATOM 843 C CA . ASP A 1 123 ? -38.766 -45.387 17.414 1.00 42.00 123 ASP A CA 1
ATOM 844 C C . ASP A 1 123 ? -38.827 -43.994 18.068 1.00 42.00 123 ASP A C 1
ATOM 846 O O . ASP A 1 123 ? -38.289 -43.007 17.567 1.00 42.00 123 ASP A O 1
ATOM 850 N N . VAL A 1 124 ? -39.579 -43.916 19.165 1.00 57.75 124 VAL A N 1
ATOM 851 C CA . VAL A 1 124 ? -39.833 -42.708 19.951 1.00 57.75 124 VAL A CA 1
ATOM 852 C C . VAL A 1 124 ? -38.771 -42.652 21.045 1.00 57.75 124 VAL A C 1
ATOM 854 O O . VAL A 1 124 ? -38.934 -43.269 22.098 1.00 57.75 124 VAL A O 1
ATOM 857 N N . GLY A 1 125 ? -37.686 -41.930 20.776 1.00 47.09 125 GLY A N 1
ATOM 858 C CA . GLY A 1 125 ? -36.690 -41.521 21.762 1.00 47.09 125 GLY A CA 1
ATOM 859 C C . GLY A 1 125 ? -36.765 -40.012 21.956 1.00 47.09 125 GLY A C 1
ATOM 860 O O . GLY A 1 125 ? -36.342 -39.257 21.089 1.00 47.09 125 GLY A O 1
ATOM 861 N N . GLU A 1 126 ? -37.370 -39.583 23.061 1.00 55.47 126 GLU A N 1
ATOM 862 C CA . GLU A 1 126 ? -37.253 -38.220 23.579 1.00 55.47 126 GLU A CA 1
ATOM 863 C C . GLU A 1 126 ? -35.829 -38.046 24.125 1.00 55.47 126 GLU A C 1
ATOM 865 O O . GLU A 1 126 ? -35.565 -38.423 25.265 1.00 55.47 126 GLU A O 1
ATOM 870 N N . ASP A 1 127 ? -34.928 -37.498 23.315 1.00 46.84 127 ASP A N 1
ATOM 871 C CA . ASP A 1 127 ? -33.674 -36.916 23.780 1.00 46.84 127 ASP A CA 1
ATOM 872 C C . ASP A 1 127 ? -33.659 -35.450 23.327 1.00 46.84 127 ASP A C 1
ATOM 874 O O . ASP A 1 127 ? -33.841 -35.130 22.152 1.00 46.84 127 ASP A O 1
ATOM 878 N N . ASP A 1 128 ? -33.567 -34.559 24.314 1.00 52.22 128 ASP A N 1
ATOM 879 C CA . ASP A 1 128 ? -33.443 -33.112 24.179 1.00 52.22 128 ASP A CA 1
ATOM 880 C C . ASP A 1 128 ? -32.113 -32.756 23.488 1.00 52.22 128 ASP A C 1
ATOM 882 O O . ASP A 1 128 ? -31.162 -32.306 24.131 1.00 52.22 128 ASP A O 1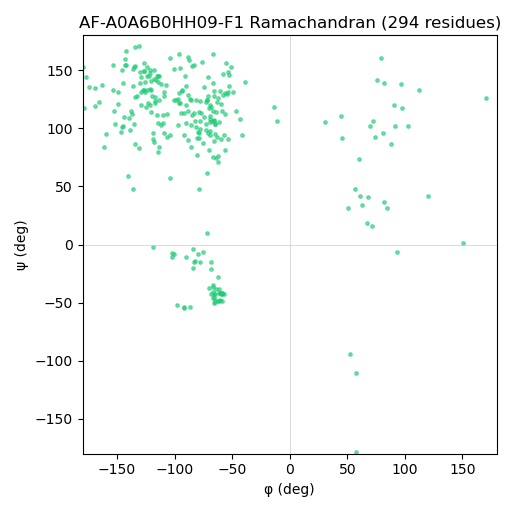
ATOM 886 N N . ASP A 1 129 ? -32.033 -32.969 22.178 1.00 50.09 129 ASP A N 1
ATOM 887 C CA . ASP A 1 129 ? -30.974 -32.411 21.350 1.00 50.09 129 ASP A CA 1
ATOM 888 C C . ASP A 1 129 ? -31.350 -30.956 21.047 1.00 50.09 129 ASP A C 1
ATOM 890 O O . ASP A 1 129 ? -32.109 -30.628 20.136 1.00 50.09 129 ASP A O 1
ATOM 894 N N . ASP A 1 130 ? -30.866 -30.082 21.929 1.00 54.38 130 ASP A N 1
ATOM 895 C CA . ASP A 1 130 ? -30.688 -28.650 21.713 1.00 54.38 130 ASP A CA 1
ATOM 896 C C . ASP A 1 130 ? -29.805 -28.490 20.465 1.00 54.38 130 ASP A C 1
ATOM 898 O O . ASP A 1 130 ? -28.586 -28.337 20.560 1.00 54.38 130 ASP A O 1
ATOM 902 N N . ASP A 1 131 ? -30.435 -28.593 19.288 1.00 50.94 131 ASP A N 1
ATOM 903 C CA . ASP A 1 131 ? -29.947 -28.117 17.997 1.00 50.94 131 ASP A CA 1
ATOM 904 C C . ASP A 1 131 ? -29.799 -26.596 18.119 1.00 50.94 131 ASP A C 1
ATOM 906 O O . ASP A 1 131 ? -30.583 -25.795 17.605 1.00 50.94 131 ASP A O 1
ATOM 910 N N . GLY A 1 132 ? -28.795 -26.188 18.892 1.00 56.16 132 GLY A N 1
ATOM 911 C CA . GLY A 1 132 ? -28.178 -24.895 18.763 1.00 56.16 132 GLY A CA 1
ATOM 912 C C . GLY A 1 132 ? -27.638 -24.856 17.352 1.00 56.16 132 GLY A C 1
ATOM 913 O O . GLY A 1 132 ? -26.523 -25.314 17.114 1.00 56.16 132 GLY A O 1
ATOM 914 N N . ASP A 1 133 ? -28.470 -24.360 16.434 1.00 52.59 133 ASP A N 1
ATOM 915 C CA . ASP A 1 133 ? -28.061 -23.738 15.190 1.00 52.59 133 ASP A CA 1
ATOM 916 C C . ASP A 1 133 ? -26.860 -22.858 15.544 1.00 52.59 133 ASP A C 1
ATOM 918 O O . ASP A 1 133 ? -27.002 -21.737 16.050 1.00 52.59 133 ASP A O 1
ATOM 922 N N . ASP A 1 134 ? -25.670 -23.437 15.368 1.00 50.59 134 ASP A N 1
ATOM 923 C CA . ASP A 1 134 ? -24.374 -22.789 15.407 1.00 50.59 134 ASP A CA 1
ATOM 924 C C . ASP A 1 134 ? -24.385 -21.879 14.187 1.00 50.59 134 ASP A C 1
ATOM 926 O O . ASP A 1 134 ? -23.870 -22.162 13.111 1.00 50.59 134 ASP A O 1
ATOM 930 N N . GLU A 1 135 ? -25.122 -20.786 14.348 1.00 55.88 135 GLU A N 1
ATOM 931 C CA . GLU A 1 135 ? -25.163 -19.636 13.485 1.00 55.88 135 GLU A CA 1
ATOM 932 C C . GLU A 1 135 ? -23.825 -18.924 13.707 1.00 55.88 135 GLU A C 1
ATOM 934 O O . GLU A 1 135 ? -23.755 -17.783 14.172 1.00 55.88 135 GLU A O 1
ATOM 939 N N . SER A 1 136 ? -22.727 -19.622 13.396 1.00 56.56 136 SER A N 1
ATOM 940 C CA . SER A 1 136 ? -21.467 -19.019 13.016 1.00 56.56 136 SER A CA 1
ATOM 941 C C . SER A 1 136 ? -21.770 -18.258 11.733 1.00 56.56 136 SER A C 1
ATOM 943 O O . SER A 1 136 ? -21.516 -18.716 10.623 1.00 56.56 136 SER A O 1
ATOM 945 N N . LYS A 1 137 ? -22.429 -17.104 11.893 1.00 52.44 137 LYS A N 1
ATOM 946 C CA . LYS A 1 137 ? -22.471 -16.060 10.891 1.00 52.44 137 LYS A CA 1
ATOM 947 C C . LYS A 1 137 ? -21.014 -15.732 10.651 1.00 52.44 137 LYS A C 1
ATOM 949 O O . LYS A 1 137 ? -20.435 -14.967 11.422 1.00 52.44 137 LYS A O 1
ATOM 954 N N . ASP A 1 138 ? -20.433 -16.374 9.643 1.00 55.91 138 ASP A N 1
ATOM 955 C CA . ASP A 1 138 ? -19.219 -15.920 8.999 1.00 55.91 138 ASP A CA 1
ATOM 956 C C . ASP A 1 138 ? -19.412 -14.418 8.833 1.00 55.91 138 ASP A C 1
ATOM 958 O O . ASP A 1 138 ? -20.342 -13.960 8.160 1.00 55.91 138 ASP A O 1
ATOM 962 N N . LEU A 1 139 ? -18.667 -13.660 9.640 1.00 56.38 139 LEU A N 1
ATOM 963 C CA . LEU A 1 139 ? -18.744 -12.213 9.686 1.00 56.38 139 LEU A CA 1
ATOM 964 C C . LEU A 1 139 ? -18.150 -11.743 8.370 1.00 56.38 139 LEU A C 1
ATOM 966 O O . LEU A 1 139 ? -16.966 -11.421 8.294 1.00 56.38 139 LEU A O 1
ATOM 970 N N . GLU A 1 140 ? -18.978 -11.776 7.329 1.00 60.03 140 GLU A N 1
ATOM 971 C CA . GLU A 1 140 ? -18.646 -11.229 6.031 1.00 60.03 140 GLU A CA 1
ATOM 972 C C . GLU A 1 140 ? -18.111 -9.814 6.268 1.00 60.03 140 GLU A C 1
ATOM 974 O O . GLU A 1 140 ? -18.707 -9.052 7.053 1.00 60.03 140 GLU A O 1
ATOM 979 N N . PRO A 1 141 ? -16.962 -9.466 5.667 1.00 64.25 141 PRO A N 1
ATOM 980 C CA . PRO A 1 141 ? -16.355 -8.168 5.883 1.00 64.25 141 PRO A CA 1
ATOM 981 C C . PRO A 1 141 ? -17.386 -7.086 5.563 1.00 64.25 141 PRO A C 1
ATOM 983 O O . PRO A 1 141 ? -18.024 -7.080 4.512 1.00 64.25 141 PRO A O 1
ATOM 986 N N . SER A 1 142 ? -17.572 -6.143 6.484 1.00 75.50 142 SER A N 1
ATOM 987 C CA . SER A 1 142 ? -18.580 -5.083 6.362 1.00 75.50 142 SER A CA 1
ATOM 988 C C . SER A 1 142 ? -18.232 -4.021 5.308 1.00 75.50 142 SER A C 1
ATOM 990 O O . SER A 1 142 ? -18.879 -2.974 5.243 1.00 75.50 142 SER A O 1
ATOM 992 N N . PHE A 1 143 ? -17.205 -4.266 4.493 1.00 85.44 143 PHE A N 1
ATOM 993 C CA . PHE A 1 143 ? -16.653 -3.341 3.517 1.00 85.44 143 PHE A CA 1
ATOM 994 C C . PHE A 1 143 ? -16.508 -3.997 2.140 1.00 85.44 143 PHE A C 1
ATOM 996 O O . PHE A 1 143 ? -16.237 -5.184 2.017 1.00 85.44 143 PHE A O 1
ATOM 1003 N N . SER A 1 144 ? -16.649 -3.185 1.089 1.00 89.12 144 SER A N 1
ATOM 1004 C CA . SER A 1 144 ? -16.297 -3.575 -0.281 1.00 89.12 144 SER A CA 1
ATOM 1005 C C . SER A 1 144 ? -14.846 -3.227 -0.558 1.00 89.12 144 SER A C 1
ATOM 1007 O O . SER A 1 144 ? -14.425 -2.102 -0.284 1.00 89.12 144 SER A O 1
ATOM 1009 N N . GLU A 1 145 ? -14.108 -4.122 -1.189 1.00 93.62 145 GLU A N 1
ATOM 1010 C CA . GLU A 1 145 ? -12.735 -3.858 -1.607 1.00 93.62 145 GLU A CA 1
ATOM 1011 C C . GLU A 1 145 ? -12.663 -3.205 -2.987 1.00 93.62 145 GLU A C 1
ATOM 1013 O O . GLU A 1 145 ? -13.608 -3.254 -3.776 1.00 93.62 145 GLU A O 1
ATOM 1018 N N . ASP A 1 146 ? -11.543 -2.540 -3.246 1.00 95.38 146 ASP A N 1
ATOM 1019 C CA . ASP A 1 146 ? -11.250 -1.867 -4.506 1.00 95.38 146 ASP A CA 1
ATOM 1020 C C . ASP A 1 146 ? -9.823 -2.217 -4.913 1.00 95.38 146 ASP A C 1
ATOM 1022 O O . ASP A 1 146 ? -8.874 -1.520 -4.550 1.00 95.38 146 ASP A O 1
ATOM 1026 N N . CYS A 1 147 ? -9.691 -3.347 -5.602 1.00 95.69 147 CYS A N 1
ATOM 1027 C CA . CYS A 1 147 ? -8.414 -3.969 -5.917 1.00 95.69 147 CYS A CA 1
ATOM 1028 C C . CYS A 1 147 ? -8.183 -4.052 -7.424 1.00 95.69 147 CYS A C 1
ATOM 1030 O O . CYS A 1 147 ? -9.118 -4.194 -8.216 1.00 95.69 147 CYS A O 1
ATOM 1032 N N . ILE A 1 148 ? -6.914 -4.013 -7.813 1.00 95.38 148 ILE A N 1
ATOM 1033 C CA . ILE A 1 148 ? -6.457 -4.353 -9.159 1.00 95.38 148 ILE A CA 1
ATOM 1034 C C . ILE A 1 148 ? -5.518 -5.556 -9.076 1.00 95.38 148 ILE A C 1
ATOM 1036 O O . ILE A 1 148 ? -4.733 -5.676 -8.135 1.00 95.38 148 ILE A O 1
ATOM 1040 N N . GLY A 1 149 ? -5.617 -6.447 -10.062 1.00 95.88 149 GLY A N 1
ATOM 1041 C CA . GLY A 1 149 ? -4.748 -7.617 -10.159 1.00 95.88 149 GLY A CA 1
ATOM 1042 C C . GLY A 1 149 ? -3.319 -7.235 -10.540 1.00 95.88 149 GLY A C 1
ATOM 1043 O O . GLY A 1 149 ? -3.102 -6.322 -11.341 1.00 95.88 149 GLY A O 1
ATOM 1044 N N . VAL A 1 150 ? -2.365 -7.964 -9.974 1.00 96.88 150 VAL A N 1
ATOM 1045 C CA . VAL A 1 150 ? -0.926 -7.830 -10.195 1.00 96.88 150 VAL A CA 1
ATOM 1046 C C . VAL A 1 150 ? -0.378 -9.212 -10.534 1.00 96.88 150 VAL A C 1
ATOM 1048 O O . VAL A 1 150 ? -0.677 -10.191 -9.861 1.00 96.88 150 VAL A O 1
ATOM 1051 N N . ASP A 1 151 ? 0.410 -9.294 -11.597 1.00 96.06 151 ASP A N 1
ATOM 1052 C CA . ASP A 1 151 ? 1.241 -10.457 -11.896 1.00 96.06 151 ASP A CA 1
ATOM 1053 C C . ASP A 1 151 ? 2.663 -10.179 -11.381 1.00 96.06 151 ASP A C 1
ATOM 1055 O O . ASP A 1 151 ? 3.387 -9.407 -12.026 1.00 96.06 151 ASP A O 1
ATOM 1059 N N . PRO A 1 152 ? 3.063 -10.750 -10.227 1.00 94.81 152 PRO A N 1
ATOM 1060 C CA . PRO A 1 152 ? 4.372 -10.489 -9.637 1.00 94.81 152 PRO A CA 1
ATOM 1061 C C . PRO A 1 152 ? 5.514 -11.068 -10.477 1.00 94.81 152 PRO A C 1
ATOM 1063 O O . PRO A 1 152 ? 6.628 -10.586 -10.378 1.00 94.81 152 PRO A O 1
ATOM 1066 N N . SER A 1 153 ? 5.263 -12.054 -11.347 1.00 94.25 153 SER A N 1
ATOM 1067 C CA . SER A 1 153 ? 6.307 -12.637 -12.209 1.00 94.25 153 SER A CA 1
ATOM 1068 C C . SER A 1 153 ? 6.542 -11.843 -13.499 1.00 94.25 153 SER A C 1
ATOM 1070 O O . SER A 1 153 ? 7.405 -12.201 -14.301 1.00 94.25 153 SER A O 1
ATOM 1072 N N . ASN A 1 154 ? 5.748 -10.798 -13.743 1.00 94.69 154 ASN A N 1
ATOM 1073 C CA . ASN A 1 154 ? 5.765 -10.032 -14.984 1.00 94.69 154 ASN A CA 1
ATOM 1074 C C . ASN A 1 154 ? 5.603 -8.531 -14.716 1.00 94.69 154 ASN A C 1
ATOM 1076 O O . ASN A 1 154 ? 4.663 -7.874 -15.186 1.00 94.69 154 ASN A O 1
ATOM 1080 N N . LEU A 1 155 ? 6.537 -7.996 -13.933 1.00 96.69 155 LEU A N 1
ATOM 1081 C CA . LEU A 1 155 ? 6.641 -6.573 -13.648 1.00 96.69 155 LEU A CA 1
ATOM 1082 C C . LEU A 1 155 ? 7.555 -5.880 -14.658 1.00 96.69 155 LEU A C 1
ATOM 1084 O O . LEU A 1 155 ? 8.541 -6.435 -15.141 1.00 96.69 155 LEU A O 1
ATOM 1088 N N . GLN A 1 156 ? 7.213 -4.639 -14.988 1.00 96.94 156 GLN A N 1
ATOM 1089 C CA . GLN A 1 156 ? 7.986 -3.801 -15.898 1.00 96.94 156 GLN A CA 1
ATOM 1090 C C . GLN A 1 156 ? 8.328 -2.476 -15.232 1.00 96.94 156 GLN A C 1
ATOM 1092 O O . GLN A 1 156 ? 7.444 -1.803 -14.693 1.00 96.94 156 GLN A O 1
ATOM 1097 N N . ILE A 1 157 ? 9.606 -2.103 -15.320 1.00 96.75 157 ILE A N 1
ATOM 1098 C CA . ILE A 1 157 ? 10.134 -0.817 -14.870 1.00 96.75 157 ILE A CA 1
ATOM 1099 C C . ILE A 1 157 ? 10.445 0.036 -16.102 1.00 96.75 157 ILE A C 1
ATOM 1101 O O . ILE A 1 157 ? 11.384 -0.253 -16.843 1.00 96.75 157 ILE A O 1
ATOM 1105 N N . ASP A 1 158 ? 9.686 1.114 -16.289 1.00 96.00 158 ASP A N 1
ATOM 1106 C CA . ASP A 1 158 ? 9.885 2.073 -17.379 1.00 96.00 158 ASP A CA 1
ATOM 1107 C C . ASP A 1 158 ? 10.309 3.440 -16.834 1.00 96.00 158 ASP A C 1
ATOM 1109 O O . ASP A 1 158 ? 9.728 3.940 -15.867 1.00 96.00 158 ASP A O 1
ATOM 1113 N N . GLU A 1 159 ? 11.249 4.114 -17.499 1.00 96.12 159 GLU A N 1
ATOM 1114 C CA . GLU A 1 159 ? 11.466 5.545 -17.270 1.00 96.12 159 GLU A CA 1
ATOM 1115 C C . GLU A 1 159 ? 10.384 6.350 -18.006 1.00 96.12 159 GLU A C 1
ATOM 1117 O O . GLU A 1 159 ? 10.229 6.237 -19.222 1.00 96.12 159 GLU A O 1
ATOM 1122 N N . ILE A 1 160 ? 9.639 7.189 -17.280 1.00 93.81 160 ILE A N 1
ATOM 1123 C CA . ILE A 1 160 ? 8.643 8.087 -17.878 1.00 93.81 160 ILE A CA 1
ATOM 1124 C C . ILE A 1 160 ? 9.309 9.393 -18.322 1.00 93.81 160 ILE A C 1
ATOM 1126 O O . ILE A 1 160 ? 9.122 9.833 -19.455 1.00 93.81 160 ILE A O 1
ATOM 1130 N N . SER A 1 161 ? 10.025 10.062 -17.410 1.00 92.19 161 SER A N 1
ATOM 1131 C CA . SER A 1 161 ? 10.683 11.348 -17.674 1.00 92.19 161 SER A CA 1
ATOM 1132 C C . SER A 1 161 ? 11.539 11.793 -16.494 1.00 92.19 161 SER A C 1
ATOM 1134 O O . SER A 1 161 ? 11.052 11.829 -15.369 1.00 92.19 161 SER A O 1
ATOM 1136 N N . GLY A 1 162 ? 12.758 12.270 -16.756 1.00 84.88 162 GLY A N 1
ATOM 1137 C CA . GLY A 1 162 ? 13.511 13.106 -15.815 1.00 84.88 162 GLY A CA 1
ATOM 1138 C C . GLY A 1 162 ? 13.715 12.462 -14.446 1.00 84.88 162 GLY A C 1
ATOM 1139 O O . GLY A 1 162 ? 13.476 13.123 -13.438 1.00 84.88 162 GLY A O 1
ATOM 1140 N N . ASN A 1 163 ? 14.142 11.192 -14.428 1.00 89.44 163 ASN A N 1
ATOM 1141 C CA . ASN A 1 163 ? 14.320 10.373 -13.223 1.00 89.44 163 ASN A CA 1
ATOM 1142 C C . ASN A 1 163 ? 13.019 9.922 -12.530 1.00 89.44 163 ASN A C 1
ATOM 1144 O O . ASN A 1 163 ? 13.050 9.470 -11.386 1.00 89.44 163 ASN A O 1
ATOM 1148 N N . ARG A 1 164 ? 11.879 10.005 -13.218 1.00 94.19 164 ARG A N 1
ATOM 1149 C CA . ARG A 1 164 ? 10.623 9.401 -12.779 1.00 94.19 164 ARG A CA 1
ATOM 1150 C C . ARG A 1 164 ? 10.438 8.037 -13.425 1.00 94.19 164 ARG A C 1
ATOM 1152 O O . ARG A 1 164 ? 10.391 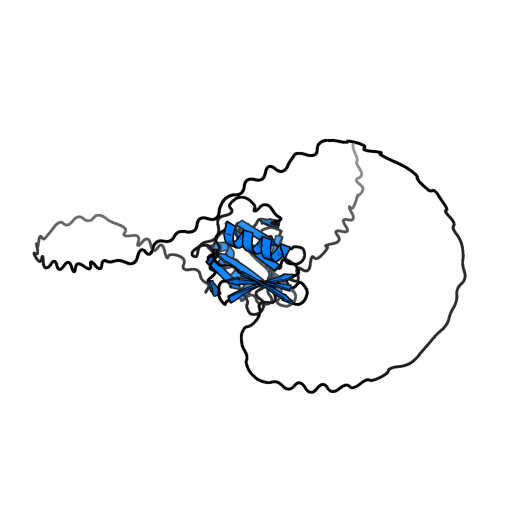7.934 -14.652 1.00 94.19 164 ARG A O 1
ATOM 1159 N N . TRP A 1 165 ? 10.294 7.021 -12.592 1.00 95.69 165 TRP A N 1
ATOM 1160 C CA . TRP A 1 165 ? 10.201 5.620 -12.980 1.00 95.69 165 TRP A CA 1
ATOM 1161 C C . TRP A 1 165 ? 8.827 5.070 -12.633 1.00 95.69 165 TRP A C 1
ATOM 1163 O O . TRP A 1 165 ? 8.228 5.469 -11.639 1.00 95.69 165 TRP A O 1
ATOM 1173 N N . ARG A 1 166 ? 8.306 4.166 -13.454 1.00 96.19 166 ARG A N 1
ATOM 1174 C CA . ARG A 1 166 ? 7.015 3.516 -13.235 1.00 96.19 166 ARG A CA 1
ATOM 1175 C C . ARG A 1 166 ? 7.201 2.021 -13.148 1.00 96.19 166 ARG A C 1
ATOM 1177 O O . ARG A 1 166 ? 7.806 1.441 -14.041 1.00 96.19 166 ARG A O 1
ATOM 1184 N N . VAL A 1 167 ? 6.589 1.429 -12.131 1.00 96.69 167 VAL A N 1
ATOM 1185 C CA . VAL A 1 167 ? 6.386 -0.015 -12.040 1.00 96.69 167 VAL A CA 1
ATOM 1186 C C . VAL A 1 167 ? 4.990 -0.328 -12.564 1.00 96.69 167 VAL A C 1
ATOM 1188 O O . VAL A 1 167 ? 4.006 0.320 -12.190 1.00 96.69 167 VAL A O 1
ATOM 1191 N N . SER A 1 168 ? 4.895 -1.298 -13.463 1.00 96.44 168 SER A N 1
ATOM 1192 C CA . SER A 1 168 ? 3.640 -1.722 -14.081 1.00 96.44 168 SER A CA 1
ATOM 1193 C C . SER A 1 168 ? 3.524 -3.239 -14.131 1.00 96.44 168 SER A C 1
ATOM 1195 O O . SER A 1 168 ? 4.532 -3.937 -14.181 1.00 96.44 168 SER A O 1
ATOM 1197 N N . SER A 1 169 ? 2.287 -3.734 -14.125 1.00 94.56 169 SER A N 1
ATOM 1198 C CA . SER A 1 169 ? 1.970 -5.139 -14.374 1.00 94.56 169 SER A CA 1
ATOM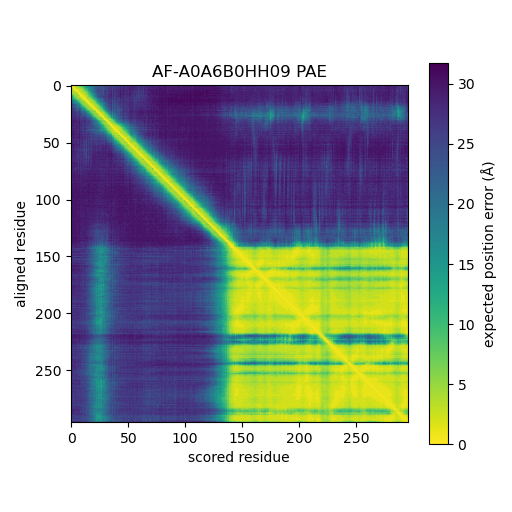 1199 C C . SER A 1 169 ? 1.050 -5.224 -15.590 1.00 94.56 169 SER A C 1
ATOM 1201 O O . SER A 1 169 ? -0.064 -4.683 -15.611 1.00 94.56 169 SER A O 1
ATOM 1203 N N . GLY A 1 170 ? 1.553 -5.828 -16.667 1.00 89.25 170 GLY A N 1
ATOM 1204 C CA . GLY A 1 170 ? 0.885 -5.831 -17.967 1.00 89.25 170 GLY A CA 1
ATOM 1205 C C . GLY A 1 170 ? 0.619 -4.414 -18.494 1.00 89.25 170 GLY A C 1
ATOM 1206 O O . GLY A 1 170 ? 1.529 -3.709 -18.908 1.00 89.25 170 GLY A O 1
ATOM 1207 N N . ARG A 1 171 ? -0.654 -3.999 -18.537 1.00 87.19 171 ARG A N 1
ATOM 1208 C CA . ARG A 1 171 ? -1.056 -2.652 -18.999 1.00 87.19 171 ARG A CA 1
ATOM 1209 C C . ARG A 1 171 ? -1.357 -1.679 -17.858 1.00 87.19 171 ARG A C 1
ATOM 1211 O O . ARG A 1 171 ? -1.600 -0.504 -18.126 1.00 87.19 171 ARG A O 1
ATOM 1218 N N . ALA A 1 172 ? -1.394 -2.158 -16.617 1.00 87.75 172 ALA A N 1
ATOM 1219 C CA . ALA A 1 172 ? -1.722 -1.348 -15.456 1.00 87.75 172 ALA A CA 1
ATOM 1220 C C . ALA A 1 172 ? -0.444 -0.731 -14.876 1.00 87.75 172 ALA A C 1
ATOM 1222 O O . ALA A 1 172 ? 0.473 -1.446 -14.476 1.00 87.75 172 ALA A O 1
ATOM 1223 N N . GLY A 1 173 ? -0.382 0.601 -14.823 1.00 91.19 173 GLY A N 1
ATOM 1224 C CA . GLY A 1 173 ? 0.625 1.293 -14.019 1.00 91.19 173 GLY A CA 1
ATOM 1225 C C . GLY A 1 173 ? 0.270 1.153 -12.543 1.00 91.19 173 GLY A C 1
ATOM 1226 O O . GLY A 1 173 ? -0.833 1.535 -12.161 1.00 91.19 173 GLY A O 1
ATOM 1227 N N . LEU A 1 174 ? 1.178 0.598 -11.742 1.00 94.00 174 LEU A N 1
ATOM 1228 C CA . LEU A 1 174 ? 0.941 0.347 -10.320 1.00 94.00 174 LEU A CA 1
ATOM 1229 C C . LEU A 1 174 ? 1.415 1.526 -9.477 1.00 94.00 174 LEU A C 1
ATOM 1231 O O . LEU A 1 174 ? 0.645 2.096 -8.711 1.00 94.00 174 LEU A O 1
ATOM 1235 N N . LEU A 1 175 ? 2.683 1.899 -9.647 1.00 94.69 175 LEU A N 1
ATOM 1236 C CA . LEU A 1 175 ? 3.365 2.882 -8.814 1.00 94.69 175 LEU A CA 1
ATOM 1237 C C . LEU A 1 175 ? 4.320 3.732 -9.647 1.00 94.69 175 LEU A C 1
ATOM 1239 O O . LEU A 1 175 ? 4.819 3.307 -10.694 1.00 94.69 175 LEU A O 1
ATOM 1243 N N . VAL A 1 176 ? 4.586 4.938 -9.155 1.00 93.69 176 VAL A N 1
ATOM 1244 C CA . VAL A 1 176 ? 5.529 5.884 -9.746 1.00 93.69 176 VAL A CA 1
ATOM 1245 C C . VAL A 1 176 ? 6.514 6.320 -8.670 1.00 93.69 176 VAL A C 1
ATOM 1247 O O . VAL A 1 176 ? 6.110 6.671 -7.567 1.00 93.69 176 VAL A O 1
ATOM 1250 N N . PHE A 1 177 ? 7.794 6.305 -9.014 1.00 93.25 177 PHE A N 1
ATOM 1251 C CA . PHE A 1 177 ? 8.914 6.559 -8.123 1.00 93.25 177 PHE A CA 1
ATOM 1252 C C . PHE A 1 177 ? 9.770 7.694 -8.666 1.00 93.25 177 PHE A C 1
ATOM 1254 O O . PHE A 1 177 ? 9.984 7.802 -9.878 1.00 93.25 177 PHE A O 1
ATOM 1261 N N . ASP A 1 178 ? 10.325 8.490 -7.761 1.00 91.25 178 ASP A N 1
ATOM 1262 C CA . ASP A 1 178 ? 11.443 9.363 -8.082 1.00 91.25 178 ASP A CA 1
ATOM 1263 C C . ASP A 1 178 ? 12.743 8.585 -7.781 1.00 91.25 178 ASP A C 1
ATOM 1265 O O . ASP A 1 178 ? 13.041 8.239 -6.635 1.00 91.25 178 ASP A O 1
ATOM 1269 N N . GLY A 1 179 ? 13.508 8.265 -8.828 1.00 90.44 179 GLY A N 1
ATOM 1270 C CA . GLY A 1 179 ? 14.704 7.419 -8.755 1.00 90.44 179 GLY A CA 1
ATOM 1271 C C . GLY A 1 179 ? 14.467 5.951 -9.116 1.00 90.44 179 GLY A C 1
ATOM 1272 O O . GLY A 1 179 ? 13.485 5.333 -8.710 1.00 90.44 179 GLY A O 1
ATOM 1273 N N . LYS A 1 180 ? 15.410 5.392 -9.882 1.00 92.69 180 LYS A N 1
ATOM 1274 C CA . LYS A 1 180 ? 15.359 4.008 -10.377 1.00 92.69 180 LYS A CA 1
ATOM 1275 C C . LYS A 1 180 ? 15.450 2.978 -9.251 1.00 92.69 180 LYS A C 1
ATOM 1277 O O . LYS A 1 180 ? 14.680 2.031 -9.234 1.00 92.69 180 LYS A O 1
ATOM 1282 N N . GLU A 1 181 ? 16.342 3.221 -8.294 1.00 91.31 181 GLU A N 1
ATOM 1283 C CA . GLU A 1 181 ? 16.622 2.326 -7.165 1.00 91.31 181 GLU A CA 1
ATOM 1284 C C . GLU A 1 181 ? 15.363 2.016 -6.342 1.00 91.31 181 GLU A C 1
ATOM 1286 O O . GLU A 1 181 ? 15.091 0.864 -6.035 1.00 91.31 181 GLU A O 1
ATOM 1291 N N . ASN A 1 182 ? 14.518 3.016 -6.062 1.00 90.81 182 ASN A N 1
ATOM 1292 C CA . ASN A 1 182 ? 13.268 2.783 -5.331 1.00 90.81 182 ASN A CA 1
ATOM 1293 C C . ASN A 1 182 ? 12.265 1.932 -6.131 1.00 90.81 182 ASN A C 1
ATOM 1295 O O . ASN A 1 182 ? 11.531 1.145 -5.537 1.00 90.81 182 ASN A O 1
ATOM 1299 N N . ALA A 1 183 ? 12.226 2.084 -7.460 1.00 93.62 183 ALA A N 1
ATOM 1300 C CA . ALA A 1 183 ? 11.377 1.264 -8.326 1.00 93.62 183 ALA A CA 1
ATOM 1301 C C . ALA A 1 183 ? 11.877 -0.189 -8.402 1.00 93.62 183 ALA A C 1
ATOM 1303 O O . ALA A 1 183 ? 11.068 -1.117 -8.423 1.00 93.62 183 ALA A O 1
ATOM 1304 N N . GLU A 1 184 ? 13.198 -0.383 -8.414 1.00 92.94 184 GLU A N 1
ATOM 1305 C CA . GLU A 1 184 ? 13.841 -1.700 -8.352 1.00 92.94 184 GLU A CA 1
ATOM 1306 C C . GLU A 1 184 ? 13.560 -2.376 -7.002 1.00 92.94 184 GLU A C 1
ATOM 1308 O O . GLU A 1 184 ? 13.019 -3.478 -6.992 1.00 92.94 184 GLU A O 1
ATOM 1313 N N . ASN A 1 185 ? 13.770 -1.677 -5.880 1.00 91.31 185 ASN A N 1
ATOM 1314 C CA . ASN A 1 185 ? 13.464 -2.188 -4.536 1.00 91.31 185 ASN A CA 1
ATOM 1315 C C . ASN A 1 185 ? 11.980 -2.557 -4.379 1.00 91.31 185 ASN A C 1
ATOM 1317 O O . ASN A 1 185 ? 11.640 -3.580 -3.792 1.00 91.31 185 ASN A O 1
ATOM 1321 N N . ALA A 1 186 ? 11.071 -1.734 -4.909 1.00 92.75 186 ALA A N 1
ATOM 1322 C CA . ALA A 1 186 ? 9.645 -2.043 -4.888 1.00 92.75 186 ALA A CA 1
ATOM 1323 C C . ALA A 1 186 ? 9.311 -3.298 -5.706 1.00 92.75 186 ALA A C 1
ATOM 1325 O O . ALA A 1 186 ? 8.473 -4.089 -5.286 1.00 92.75 186 ALA A O 1
ATOM 1326 N N . THR A 1 187 ? 9.966 -3.489 -6.852 1.00 93.88 187 THR A N 1
ATOM 1327 C CA . THR A 1 187 ? 9.782 -4.680 -7.694 1.00 93.88 187 THR A CA 1
ATOM 1328 C C . THR A 1 187 ? 10.268 -5.933 -6.973 1.00 93.88 187 THR A C 1
ATOM 1330 O O . THR A 1 187 ? 9.523 -6.905 -6.900 1.00 93.88 187 THR A O 1
ATOM 1333 N N . GLU A 1 188 ? 11.441 -5.868 -6.338 1.00 92.62 188 GLU A N 1
ATOM 1334 C CA . GLU A 1 188 ? 11.969 -6.959 -5.513 1.00 92.62 188 GLU A CA 1
ATOM 1335 C C . GLU A 1 188 ? 11.017 -7.315 -4.364 1.00 92.62 188 GLU A C 1
ATOM 1337 O O . GLU A 1 188 ? 10.762 -8.489 -4.121 1.00 92.62 188 GLU A O 1
ATOM 1342 N N . ILE A 1 189 ? 10.423 -6.322 -3.695 1.00 92.50 189 ILE A N 1
ATOM 1343 C CA . ILE A 1 189 ? 9.427 -6.557 -2.640 1.00 92.50 189 ILE A CA 1
ATOM 1344 C C . ILE A 1 189 ? 8.163 -7.217 -3.211 1.00 92.50 189 ILE A C 1
ATOM 1346 O O . ILE A 1 189 ? 7.687 -8.206 -2.657 1.00 92.50 189 ILE A O 1
ATOM 1350 N N . ILE A 1 190 ? 7.613 -6.710 -4.320 1.00 94.06 190 ILE A N 1
ATOM 1351 C CA . ILE A 1 190 ? 6.404 -7.289 -4.932 1.00 94.06 190 ILE A CA 1
ATOM 1352 C C . ILE A 1 190 ? 6.650 -8.754 -5.329 1.00 94.06 190 ILE A C 1
ATOM 1354 O O . ILE A 1 190 ? 5.795 -9.605 -5.075 1.00 94.06 190 ILE A O 1
ATOM 1358 N N . GLU A 1 191 ? 7.816 -9.055 -5.901 1.00 93.25 191 GLU A N 1
ATOM 1359 C CA . GLU A 1 191 ? 8.240 -10.412 -6.262 1.00 93.25 191 GLU A CA 1
ATOM 1360 C C . GLU A 1 191 ? 8.467 -11.296 -5.029 1.00 93.25 191 GLU A C 1
ATOM 1362 O O . GLU A 1 191 ? 7.982 -12.426 -4.988 1.00 93.25 191 GLU A O 1
ATOM 1367 N N . HIS A 1 192 ? 9.159 -10.781 -4.008 1.00 91.81 192 HIS A N 1
ATOM 1368 C CA . HIS A 1 192 ? 9.519 -11.518 -2.797 1.00 91.81 192 HIS A CA 1
ATOM 1369 C C . HIS A 1 192 ? 8.295 -11.996 -2.018 1.00 91.81 192 HIS A C 1
ATOM 1371 O O . HIS A 1 192 ? 8.218 -13.163 -1.632 1.00 91.81 192 HIS A O 1
ATOM 1377 N N . TYR A 1 193 ? 7.335 -11.098 -1.785 1.00 92.56 193 TYR A N 1
ATOM 1378 C CA . TYR A 1 193 ? 6.101 -11.441 -1.080 1.00 92.56 193 TYR A CA 1
ATOM 1379 C C . TYR A 1 193 ? 5.062 -12.089 -2.005 1.00 92.56 193 TYR A C 1
ATOM 1381 O O . TYR A 1 193 ? 4.092 -12.661 -1.513 1.00 92.56 193 TYR A O 1
ATOM 1389 N N . GLY A 1 194 ? 5.250 -12.014 -3.327 1.00 94.19 194 GLY A N 1
ATOM 1390 C CA . GLY A 1 194 ? 4.329 -12.571 -4.312 1.00 94.19 194 GLY A CA 1
ATOM 1391 C C . GLY A 1 194 ? 2.988 -11.842 -4.352 1.00 94.19 194 GLY A C 1
ATOM 1392 O O . GLY A 1 194 ? 1.949 -12.491 -4.435 1.00 94.19 194 GLY A O 1
ATOM 1393 N N . PHE A 1 195 ? 2.977 -10.507 -4.263 1.00 95.75 195 PHE A N 1
ATOM 1394 C CA . PHE A 1 195 ? 1.712 -9.769 -4.243 1.00 95.75 195 PHE A CA 1
ATOM 1395 C C . PHE A 1 195 ? 0.941 -9.950 -5.553 1.00 95.75 195 PHE A C 1
ATOM 1397 O O . PHE A 1 195 ? 1.419 -9.588 -6.630 1.00 95.75 195 PHE A O 1
ATOM 1404 N N . THR A 1 196 ? -0.286 -10.454 -5.447 1.00 97.25 196 THR A N 1
ATOM 1405 C CA . THR A 1 196 ? -1.164 -10.711 -6.598 1.00 97.25 196 THR A CA 1
ATOM 1406 C C . THR A 1 196 ? -2.238 -9.644 -6.768 1.00 97.25 196 THR A C 1
ATOM 1408 O O . THR A 1 196 ? -2.957 -9.619 -7.770 1.00 97.25 196 THR A O 1
ATOM 1411 N N . SER A 1 197 ? -2.355 -8.721 -5.811 1.00 97.25 197 SER A N 1
ATOM 1412 C CA . SER A 1 197 ? -3.233 -7.564 -5.934 1.00 97.25 197 SER A CA 1
ATOM 1413 C C . SER A 1 197 ? -2.758 -6.374 -5.104 1.00 97.25 197 SER A C 1
ATOM 1415 O O . SER A 1 197 ? -2.069 -6.526 -4.094 1.00 97.25 197 SER A O 1
ATOM 1417 N N . ILE A 1 198 ? -3.153 -5.181 -5.545 1.00 97.12 198 ILE A N 1
ATOM 1418 C CA . ILE A 1 198 ? -3.063 -3.936 -4.777 1.00 97.12 198 ILE A CA 1
ATOM 1419 C C . ILE A 1 198 ? -4.463 -3.346 -4.649 1.00 97.12 198 ILE A C 1
ATOM 1421 O O . ILE A 1 198 ? -5.213 -3.267 -5.626 1.00 97.12 198 ILE A O 1
ATOM 1425 N N . CYS A 1 199 ? -4.803 -2.925 -3.440 1.00 97.31 199 CYS A N 1
ATOM 1426 C CA . CYS A 1 199 ? -6.114 -2.437 -3.061 1.00 97.31 199 CYS A CA 1
ATOM 1427 C C . CYS A 1 199 ? -6.036 -1.029 -2.466 1.00 97.31 199 CYS A C 1
ATOM 1429 O O . CYS A 1 199 ? -5.018 -0.622 -1.896 1.00 97.31 199 CYS A O 1
ATOM 1431 N N . PHE A 1 200 ? -7.128 -0.277 -2.601 1.00 96.94 200 PHE A N 1
ATOM 1432 C CA . PHE A 1 200 ? -7.166 1.153 -2.311 1.00 96.94 200 PHE A CA 1
ATOM 1433 C C . PHE A 1 200 ? -8.326 1.533 -1.389 1.00 96.94 200 PHE A C 1
ATOM 1435 O O . PHE A 1 200 ? -9.448 1.035 -1.506 1.00 96.94 200 PHE A O 1
ATOM 1442 N N . VAL A 1 201 ? -8.082 2.506 -0.513 1.00 96.94 201 VAL A N 1
ATOM 1443 C CA . VAL A 1 201 ? -9.120 3.146 0.303 1.00 96.94 201 VAL A CA 1
ATOM 1444 C C . VAL A 1 201 ? -9.099 4.643 0.032 1.00 96.94 201 VAL A C 1
ATOM 1446 O O . VAL A 1 201 ? -8.080 5.287 0.254 1.00 96.94 201 VAL A O 1
ATOM 1449 N N . GLY A 1 202 ? -10.225 5.203 -0.422 1.00 93.56 202 GLY A N 1
ATOM 1450 C CA . GLY A 1 202 ? -10.373 6.648 -0.630 1.00 93.56 202 GLY A CA 1
ATOM 1451 C C . GLY A 1 202 ? -9.798 7.190 -1.945 1.00 93.56 202 GLY A C 1
ATOM 1452 O O . GLY A 1 202 ? -9.266 8.296 -1.955 1.00 93.56 202 GLY A O 1
ATOM 1453 N N . ARG A 1 203 ? -9.889 6.443 -3.059 1.00 92.50 203 ARG A N 1
ATOM 1454 C CA . ARG A 1 203 ? -9.552 6.974 -4.399 1.00 92.50 203 ARG A CA 1
ATOM 1455 C C . ARG A 1 203 ? -10.337 8.270 -4.693 1.00 92.50 203 ARG A C 1
ATOM 1457 O O . ARG A 1 203 ? -11.484 8.383 -4.260 1.00 92.50 203 ARG A O 1
ATOM 1464 N N . PRO A 1 204 ? -9.784 9.223 -5.471 1.00 88.94 204 PRO A N 1
ATOM 1465 C CA . PRO A 1 204 ? -8.647 9.076 -6.390 1.00 88.94 204 PRO A CA 1
ATOM 1466 C C . PRO A 1 204 ? -7.248 9.200 -5.775 1.00 88.94 204 PRO A C 1
ATOM 1468 O O . PRO A 1 204 ? -6.324 8.693 -6.392 1.00 88.94 204 PRO A O 1
ATOM 1471 N N . ASP A 1 205 ? -7.084 9.812 -4.601 1.00 88.25 205 ASP A N 1
ATOM 1472 C CA . ASP A 1 205 ? -5.790 9.952 -3.907 1.00 88.25 205 ASP A CA 1
ATOM 1473 C C . ASP A 1 205 ? -5.836 9.144 -2.600 1.00 88.25 205 ASP A C 1
ATOM 1475 O O . ASP A 1 205 ? -6.181 9.687 -1.548 1.00 88.25 205 ASP A O 1
ATOM 1479 N N . PRO A 1 206 ? -5.651 7.814 -2.678 1.00 92.81 206 PRO A N 1
ATOM 1480 C CA . PRO A 1 206 ? -6.005 6.905 -1.601 1.00 92.81 206 PRO A CA 1
ATOM 1481 C C . PRO A 1 206 ? -5.058 7.075 -0.408 1.00 92.81 206 PRO A C 1
ATOM 1483 O O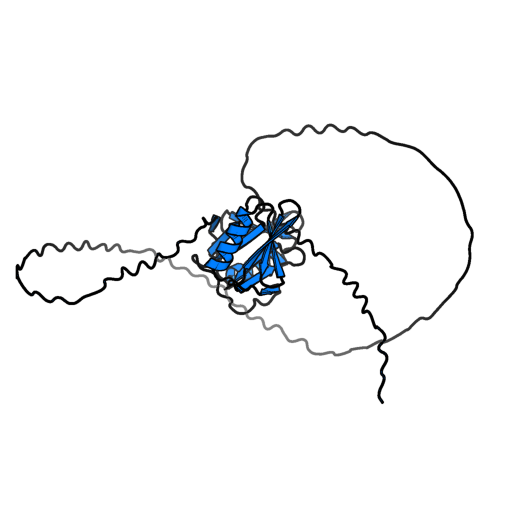 . PRO A 1 206 ? -3.875 6.748 -0.527 1.00 92.81 206 PRO A O 1
ATOM 1486 N N . PRO A 1 207 ? -5.545 7.484 0.781 1.00 93.31 207 PRO A N 1
ATOM 1487 C CA . PRO A 1 207 ? -4.669 7.623 1.941 1.00 93.31 207 PRO A CA 1
ATOM 1488 C C . PRO A 1 207 ? -4.147 6.282 2.463 1.00 93.31 207 PRO A C 1
ATOM 1490 O O . PRO A 1 207 ? -3.210 6.266 3.255 1.00 93.31 207 PRO A O 1
ATOM 1493 N N . MET A 1 208 ? -4.751 5.165 2.042 1.00 96.44 208 MET A N 1
ATOM 1494 C CA . MET A 1 208 ? -4.269 3.815 2.311 1.00 96.44 208 MET A CA 1
ATOM 1495 C C . MET A 1 208 ? -4.263 2.977 1.036 1.00 96.44 208 MET A C 1
ATOM 1497 O O . MET A 1 208 ? -5.285 2.821 0.362 1.00 96.44 208 MET A O 1
ATOM 1501 N N . THR A 1 209 ? -3.106 2.375 0.783 1.00 96.94 209 THR A N 1
ATOM 1502 C CA . THR A 1 209 ? -2.906 1.266 -0.146 1.00 96.94 209 THR A CA 1
ATOM 1503 C C . THR A 1 209 ? -2.468 0.039 0.643 1.00 96.94 209 THR A C 1
ATOM 1505 O O . THR A 1 209 ? -1.736 0.162 1.631 1.00 96.94 209 THR A O 1
ATOM 1508 N N . TYR A 1 210 ? -2.898 -1.140 0.217 1.00 97.31 210 TYR A N 1
ATOM 1509 C CA . TYR A 1 210 ? -2.453 -2.413 0.779 1.00 97.31 210 TYR A CA 1
ATOM 1510 C C . TYR A 1 210 ? -2.339 -3.457 -0.326 1.00 97.31 210 TYR A C 1
ATOM 1512 O O . TYR A 1 210 ? -2.903 -3.288 -1.404 1.00 97.31 210 TYR A O 1
ATOM 1520 N N . TRP A 1 211 ? -1.566 -4.502 -0.063 1.00 97.19 211 TRP A N 1
ATOM 1521 C CA . TRP A 1 211 ? -1.272 -5.558 -1.022 1.00 97.19 211 TRP A CA 1
ATOM 1522 C C . TRP A 1 211 ? -1.711 -6.889 -0.435 1.00 97.19 211 TRP A C 1
ATOM 1524 O O . TRP A 1 211 ? -1.608 -7.074 0.778 1.00 97.19 211 TRP A O 1
ATOM 1534 N N . LEU A 1 212 ? -2.200 -7.785 -1.287 1.00 97.19 212 LEU A N 1
ATOM 1535 C CA . LEU A 1 212 ? -2.637 -9.123 -0.892 1.00 97.19 212 LEU A CA 1
ATOM 1536 C C . LEU A 1 212 ? -1.939 -10.187 -1.739 1.00 97.19 212 LEU A C 1
ATOM 1538 O O . LEU A 1 212 ? -1.531 -9.932 -2.878 1.00 97.19 212 LEU A O 1
ATOM 1542 N N . VAL A 1 213 ? -1.854 -11.389 -1.178 1.00 96.62 213 VAL A N 1
ATOM 1543 C CA . VAL A 1 213 ? -1.357 -12.603 -1.830 1.00 96.62 213 VAL A CA 1
ATOM 1544 C C . VAL A 1 213 ? -2.524 -13.570 -1.915 1.00 96.62 213 VAL A C 1
ATOM 1546 O O . VAL A 1 213 ? -3.036 -14.023 -0.901 1.00 96.62 213 VAL A O 1
ATOM 1549 N N . ASP A 1 214 ? -2.993 -13.812 -3.133 1.00 95.25 214 ASP A N 1
ATOM 1550 C CA . ASP A 1 214 ? -4.153 -14.661 -3.435 1.00 95.25 214 ASP A CA 1
ATOM 1551 C C . ASP A 1 214 ? -5.424 -14.333 -2.622 1.00 95.25 214 ASP A C 1
ATOM 1553 O O . ASP A 1 214 ? -6.260 -15.193 -2.369 1.00 95.25 214 ASP A O 1
ATOM 1557 N N . GLY A 1 215 ? -5.599 -13.052 -2.273 1.00 94.31 215 GLY A N 1
ATOM 1558 C CA . GLY A 1 215 ? -6.740 -12.546 -1.500 1.00 94.31 215 GLY A CA 1
ATOM 1559 C C . GLY A 1 215 ? -6.506 -12.479 0.011 1.00 94.31 215 GLY A C 1
ATOM 1560 O O . GLY A 1 215 ? -7.326 -11.896 0.716 1.00 94.31 215 GLY A O 1
ATOM 1561 N N . ASP A 1 216 ? -5.376 -12.991 0.494 1.00 95.00 216 ASP A N 1
ATOM 1562 C CA . ASP A 1 216 ? -5.003 -12.993 1.903 1.00 95.00 216 ASP A CA 1
ATOM 1563 C C . ASP A 1 216 ? -3.939 -11.938 2.229 1.00 95.00 216 ASP A C 1
ATOM 1565 O O . ASP A 1 216 ? -3.197 -11.448 1.368 1.00 95.00 216 ASP A O 1
ATOM 1569 N N . ALA A 1 217 ? -3.845 -11.595 3.515 1.00 94.25 217 ALA A N 1
ATOM 1570 C CA . ALA A 1 217 ? -2.757 -10.772 4.018 1.00 94.25 217 ALA A CA 1
ATOM 1571 C C . ALA A 1 217 ? -1.416 -11.481 3.770 1.00 94.25 217 ALA A C 1
ATOM 1573 O O . ALA A 1 217 ? -1.275 -12.660 4.114 1.00 94.25 217 ALA A O 1
ATOM 1574 N N . PRO A 1 218 ? -0.399 -10.791 3.227 1.00 92.75 218 PRO A N 1
ATOM 1575 C CA . PRO A 1 218 ? 0.929 -11.366 3.171 1.00 92.75 218 PRO A CA 1
ATOM 1576 C C . PRO A 1 218 ? 1.398 -11.613 4.604 1.00 92.75 218 PRO A C 1
ATOM 1578 O O . PRO A 1 218 ? 1.420 -10.704 5.442 1.00 92.75 218 PRO A O 1
ATOM 1581 N N . SER A 1 219 ? 1.807 -12.849 4.878 1.00 87.88 219 SER A N 1
ATOM 1582 C CA . SER A 1 219 ? 2.585 -13.132 6.083 1.00 87.88 219 SER A CA 1
ATOM 1583 C C . SER A 1 219 ? 3.819 -12.234 6.091 1.00 87.88 219 SER A C 1
ATOM 1585 O O . SER A 1 219 ? 4.253 -11.798 5.030 1.00 87.88 219 SER A O 1
ATOM 1587 N N . ALA A 1 220 ? 4.399 -11.957 7.253 1.00 70.25 220 ALA A N 1
ATOM 1588 C CA . ALA A 1 220 ? 5.708 -11.311 7.330 1.00 70.25 220 ALA A CA 1
ATOM 1589 C C . ALA A 1 220 ? 6.862 -12.347 7.237 1.00 70.25 220 ALA A C 1
ATOM 1591 O O . ALA A 1 220 ? 7.354 -12.783 8.285 1.00 70.25 220 ALA A O 1
ATOM 1592 N N . PRO A 1 221 ? 7.330 -12.806 6.050 1.00 57.41 221 PRO A N 1
ATOM 1593 C CA . PRO A 1 221 ? 8.640 -13.426 5.946 1.00 57.41 221 PRO A CA 1
ATOM 1594 C C . PRO A 1 221 ? 9.730 -12.379 6.217 1.00 57.41 221 PRO A C 1
ATOM 1596 O O . PRO A 1 221 ? 9.471 -11.180 6.283 1.00 57.41 221 PRO A O 1
ATOM 1599 N N . GLY A 1 222 ? 10.944 -12.864 6.484 1.00 61.03 222 GLY A N 1
ATOM 1600 C CA . GLY A 1 222 ? 12.076 -12.036 6.901 1.00 61.03 222 GLY A CA 1
ATOM 1601 C C . GLY A 1 222 ? 12.326 -10.842 5.981 1.00 61.03 222 GLY A C 1
ATOM 1602 O O . GLY A 1 222 ? 12.013 -10.891 4.799 1.00 61.03 222 GLY A O 1
ATOM 1603 N N . SER A 1 223 ? 12.900 -9.781 6.551 1.00 62.44 223 SER A N 1
ATOM 1604 C CA . SER A 1 223 ? 13.110 -8.523 5.841 1.00 62.44 223 SER A CA 1
ATOM 1605 C C . SER A 1 223 ? 13.849 -8.714 4.520 1.00 62.44 223 SER A C 1
ATOM 1607 O O . SER A 1 223 ? 14.862 -9.419 4.478 1.00 62.44 223 SER A O 1
ATOM 1609 N N . VAL A 1 224 ? 13.377 -8.041 3.474 1.00 70.44 224 VAL A N 1
ATOM 1610 C CA . VAL A 1 224 ? 14.106 -7.939 2.208 1.00 70.44 224 VAL A CA 1
ATOM 1611 C C . VAL A 1 224 ? 15.380 -7.129 2.467 1.00 70.44 224 VAL A C 1
ATOM 1613 O O . VAL A 1 224 ? 15.358 -6.092 3.144 1.00 70.44 224 VAL A O 1
ATOM 1616 N N . GLU A 1 225 ? 16.523 -7.621 1.988 1.00 60.81 225 GLU A N 1
ATOM 1617 C CA . GLU A 1 225 ? 17.791 -6.904 2.116 1.00 60.81 225 GLU A CA 1
ATOM 1618 C C . GLU A 1 225 ? 17.714 -5.615 1.288 1.00 60.81 225 GLU A C 1
ATOM 1620 O O . GLU A 1 225 ? 17.779 -5.674 0.071 1.00 60.81 225 GLU A O 1
ATOM 1625 N N . GLY A 1 226 ? 17.579 -4.439 1.915 1.00 57.75 226 GLY A N 1
ATOM 1626 C CA . GLY A 1 226 ? 17.625 -3.192 1.132 1.00 57.75 226 GLY A CA 1
ATOM 1627 C C . GLY A 1 226 ? 16.837 -1.982 1.618 1.00 57.75 226 GLY A C 1
ATOM 1628 O O . GLY A 1 226 ? 16.919 -0.939 0.976 1.00 57.75 226 GLY A O 1
ATOM 1629 N N . GLY A 1 227 ? 16.140 -2.037 2.757 1.00 63.56 227 GLY A N 1
ATOM 1630 C CA . GLY A 1 227 ? 15.629 -0.808 3.388 1.00 63.56 227 GLY A CA 1
ATOM 1631 C C . GLY A 1 227 ? 14.120 -0.717 3.559 1.00 63.56 227 GLY A C 1
ATOM 1632 O O . GLY A 1 227 ? 13.545 0.358 3.388 1.00 63.56 227 GLY A O 1
ATOM 1633 N N . GLU A 1 228 ? 13.489 -1.816 3.962 1.00 75.88 228 GLU A N 1
ATOM 1634 C CA . GLU A 1 228 ? 12.155 -1.756 4.550 1.00 75.88 228 GLU A CA 1
ATOM 1635 C C . GLU A 1 228 ? 12.229 -1.011 5.895 1.00 75.88 228 GLU A C 1
ATOM 1637 O O . GLU A 1 228 ? 13.029 -1.339 6.776 1.00 75.88 228 GLU A O 1
ATOM 1642 N N . ASP A 1 229 ? 11.388 0.006 6.065 1.00 86.25 229 ASP A N 1
ATOM 1643 C CA . ASP A 1 229 ? 11.132 0.613 7.371 1.00 86.25 229 ASP A CA 1
ATOM 1644 C C . ASP A 1 229 ? 9.712 0.259 7.787 1.00 86.25 229 ASP A C 1
ATOM 1646 O O . ASP A 1 229 ? 8.758 0.714 7.156 1.00 86.25 229 ASP A O 1
ATOM 1650 N N . CYS A 1 230 ? 9.572 -0.567 8.822 1.00 89.38 230 CYS A N 1
ATOM 1651 C CA . CYS A 1 230 ? 8.284 -1.073 9.273 1.00 89.38 230 CYS A CA 1
ATOM 1652 C C . CYS A 1 230 ? 7.903 -0.516 10.647 1.00 89.38 230 CYS A C 1
ATOM 1654 O O . CYS A 1 230 ? 8.701 -0.470 11.587 1.00 89.38 230 CYS A O 1
ATOM 1656 N N . ILE A 1 231 ? 6.632 -0.147 10.788 1.00 91.12 231 ILE A N 1
ATOM 1657 C CA . ILE A 1 231 ? 6.015 0.255 12.049 1.00 91.12 231 ILE A CA 1
ATOM 1658 C C . ILE A 1 231 ? 5.050 -0.844 12.486 1.00 91.12 231 ILE A C 1
ATOM 1660 O O . ILE A 1 231 ? 4.149 -1.223 11.743 1.00 91.12 231 ILE A O 1
ATOM 1664 N N . ASN A 1 232 ? 5.200 -1.302 13.729 1.00 93.06 232 ASN A N 1
ATOM 1665 C CA . ASN A 1 232 ? 4.299 -2.291 14.317 1.00 93.06 232 ASN A CA 1
ATOM 1666 C C . ASN A 1 232 ? 2.882 -1.728 14.519 1.00 93.06 232 ASN A C 1
ATOM 1668 O O . ASN A 1 232 ? 2.688 -0.617 15.033 1.00 93.06 232 ASN A O 1
ATOM 1672 N N . VAL A 1 233 ? 1.895 -2.557 14.210 1.00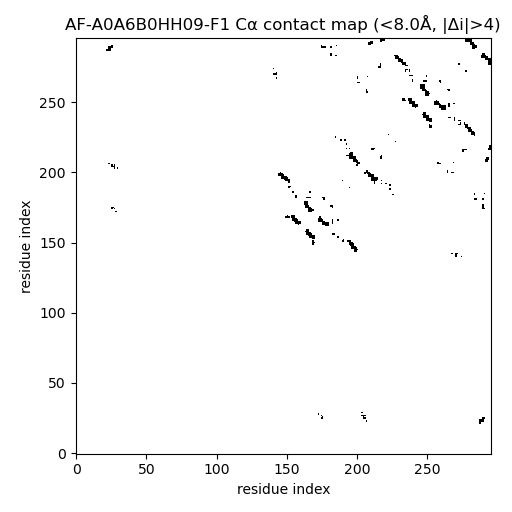 94.50 233 VAL A N 1
ATOM 1673 C CA . VAL A 1 233 ? 0.456 -2.323 14.315 1.00 94.50 233 VAL A CA 1
ATOM 1674 C C . VAL A 1 233 ? -0.140 -3.377 15.249 1.00 94.50 233 VAL A C 1
ATOM 1676 O O . VAL A 1 233 ? 0.284 -4.524 15.288 1.00 94.50 233 VAL A O 1
ATOM 1679 N N . ASP A 1 234 ? -1.095 -2.964 16.075 1.00 95.06 234 ASP A N 1
ATOM 1680 C CA . ASP A 1 234 ? -1.857 -3.854 16.941 1.00 95.06 234 ASP A CA 1
ATOM 1681 C C . ASP A 1 234 ? -3.272 -3.915 16.358 1.00 95.06 234 ASP A C 1
ATOM 1683 O O . ASP A 1 234 ? -4.049 -2.984 16.607 1.00 95.06 234 ASP A O 1
ATOM 1687 N N . PRO A 1 235 ? -3.596 -4.932 15.536 1.00 94.19 235 PRO A N 1
ATOM 1688 C CA . PRO A 1 235 ? -4.866 -4.973 14.816 1.00 94.19 235 PRO A CA 1
ATOM 1689 C C . PRO A 1 235 ? -6.057 -5.032 15.778 1.00 94.19 235 PRO A C 1
ATOM 1691 O O . PRO A 1 235 ? -7.105 -4.475 15.490 1.00 94.19 235 PRO A O 1
ATOM 1694 N N . SER A 1 236 ? -5.889 -5.587 16.983 1.00 94.06 236 SER A N 1
ATOM 1695 C CA . SER A 1 236 ? -6.935 -5.600 18.016 1.00 94.06 236 SER A CA 1
ATOM 1696 C C . SER A 1 236 ? -7.133 -4.250 18.724 1.00 94.06 236 SER A C 1
ATOM 1698 O O . SER A 1 236 ? -8.035 -4.111 19.552 1.00 94.06 236 SER A O 1
ATOM 1700 N N . ASN A 1 237 ? -6.285 -3.253 18.454 1.00 93.88 237 ASN A N 1
ATOM 1701 C CA . ASN A 1 237 ? -6.320 -1.943 19.103 1.00 93.88 237 ASN A CA 1
ATOM 1702 C C . ASN A 1 237 ? -6.131 -0.791 18.105 1.00 93.88 237 ASN A C 1
ATOM 1704 O O . ASN A 1 237 ? -5.353 0.147 18.334 1.00 93.88 237 ASN A O 1
ATOM 1708 N N . VAL A 1 238 ? -6.876 -0.856 17.001 1.00 96.44 238 VAL A N 1
ATOM 1709 C CA . VAL A 1 238 ? -6.970 0.225 16.019 1.00 96.44 238 VAL A CA 1
ATOM 1710 C C . VAL A 1 238 ? -8.068 1.206 16.429 1.00 96.44 238 VAL A C 1
ATOM 1712 O O . VAL A 1 238 ? -9.229 0.854 16.668 1.00 96.44 238 VAL A O 1
ATOM 1715 N N . GLN A 1 239 ? -7.694 2.478 16.524 1.00 96.62 239 GLN A N 1
ATOM 1716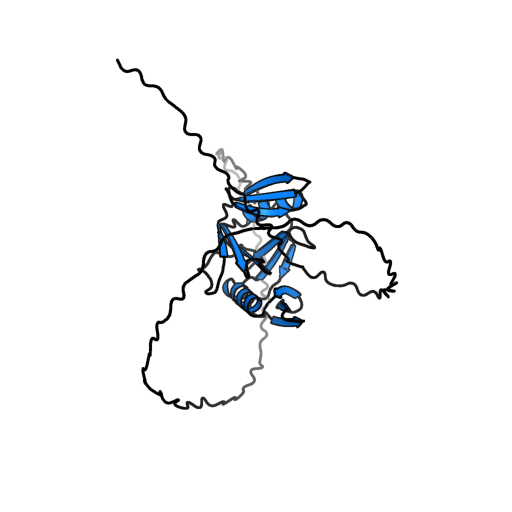 C CA . GLN A 1 239 ? -8.573 3.560 16.961 1.00 96.62 239 GLN A CA 1
ATOM 1717 C C . GLN A 1 239 ? -8.679 4.630 15.880 1.00 96.62 239 GLN A C 1
ATOM 1719 O O . GLN A 1 239 ? -7.730 4.867 15.130 1.00 96.62 239 GLN A O 1
ATOM 1724 N N . ILE A 1 240 ? -9.834 5.292 15.842 1.00 96.94 240 ILE A N 1
ATOM 1725 C CA . ILE A 1 240 ? -10.089 6.441 14.980 1.00 96.94 240 ILE A CA 1
ATOM 1726 C C . ILE A 1 240 ? -10.354 7.643 15.878 1.00 96.94 240 ILE A C 1
ATOM 1728 O O . ILE A 1 240 ? -11.293 7.618 16.672 1.00 96.94 240 ILE A O 1
ATOM 1732 N N . ASP A 1 241 ? -9.553 8.694 15.720 1.00 94.56 241 ASP A N 1
ATOM 1733 C CA . ASP A 1 241 ? -9.787 9.981 16.374 1.00 94.56 241 ASP A CA 1
ATOM 1734 C C . ASP A 1 241 ? -10.114 11.052 15.333 1.00 94.56 241 ASP A C 1
ATOM 1736 O O . ASP A 1 241 ? -9.499 11.104 14.266 1.00 94.56 241 ASP A O 1
ATOM 1740 N N . GLU A 1 242 ? -10.990 11.987 15.685 1.00 95.00 242 GLU A N 1
ATOM 1741 C CA . GLU A 1 242 ? -11.084 13.265 14.982 1.00 95.00 242 GLU A CA 1
ATOM 1742 C C . GLU A 1 242 ? -9.987 14.206 15.505 1.00 95.00 242 GLU A C 1
ATOM 1744 O O . GLU A 1 242 ? -9.885 14.447 16.710 1.00 95.00 242 GLU A O 1
ATOM 1749 N N . VAL A 1 243 ? -9.135 14.728 14.619 1.00 89.50 243 VAL A N 1
ATOM 1750 C CA . VAL A 1 243 ? -8.018 15.606 15.016 1.00 89.50 243 VAL A CA 1
ATOM 1751 C C . VAL A 1 243 ? -8.441 17.072 14.985 1.00 89.50 243 VAL A C 1
ATOM 1753 O O . VAL A 1 243 ? -8.268 17.786 15.972 1.00 89.50 243 VAL A O 1
ATOM 1756 N N . SER A 1 244 ? -8.978 17.519 13.848 1.00 86.94 244 SER A N 1
ATOM 1757 C CA . SER A 1 244 ? -9.591 18.836 13.640 1.00 86.94 244 SER A CA 1
ATOM 1758 C C . SER A 1 244 ? -10.102 18.961 12.202 1.00 86.94 244 SER A C 1
ATOM 1760 O O . SER A 1 244 ? -9.552 18.348 11.291 1.00 86.94 244 SER A O 1
ATOM 1762 N N . GLY A 1 245 ? -11.132 19.786 11.980 1.00 80.69 245 GLY A N 1
ATOM 1763 C CA . GLY A 1 245 ? -11.522 20.236 10.637 1.00 80.69 245 GLY A CA 1
ATOM 1764 C C . GLY A 1 245 ? -11.931 19.120 9.672 1.00 80.69 245 GLY A C 1
ATOM 1765 O O . GLY A 1 245 ? -11.538 19.176 8.513 1.00 80.69 245 GLY A O 1
ATOM 1766 N N . ASN A 1 246 ? -12.703 18.134 10.146 1.00 86.81 246 ASN A N 1
ATOM 1767 C CA . ASN A 1 246 ? -13.114 16.936 9.397 1.00 86.81 246 ASN A CA 1
ATOM 1768 C C . ASN A 1 246 ? -11.975 15.969 9.055 1.00 86.81 246 ASN A C 1
ATOM 1770 O O . ASN A 1 246 ? -12.137 15.121 8.187 1.00 86.81 246 ASN A O 1
ATOM 1774 N N . ARG A 1 247 ? -10.836 16.057 9.748 1.00 94.75 247 ARG A N 1
ATOM 1775 C CA . ARG A 1 247 ? -9.727 15.132 9.546 1.00 94.75 247 ARG A CA 1
ATOM 1776 C C . ARG A 1 247 ? -9.735 14.005 10.565 1.00 94.75 247 ARG A C 1
ATOM 1778 O O . ARG A 1 247 ? -9.693 14.242 11.777 1.00 94.75 247 ARG A O 1
ATOM 1785 N N . TRP A 1 248 ? -9.730 12.787 10.050 1.00 96.81 248 TRP A N 1
ATOM 1786 C CA . TRP A 1 248 ? -9.834 11.547 10.800 1.00 96.81 248 TRP A CA 1
ATOM 1787 C C . TRP A 1 248 ? -8.498 10.827 10.785 1.00 96.81 248 TRP A C 1
ATOM 1789 O O . TRP A 1 248 ? -7.869 10.669 9.744 1.00 96.81 248 TRP A O 1
ATOM 1799 N N . ARG A 1 249 ? -8.042 10.401 11.956 1.00 96.88 249 ARG A N 1
ATOM 1800 C CA . ARG A 1 249 ? -6.761 9.726 12.122 1.00 96.88 249 ARG A CA 1
ATOM 1801 C C . ARG A 1 249 ? -6.985 8.292 12.540 1.00 96.88 249 ARG A C 1
ATOM 1803 O O . ARG A 1 249 ? -7.560 8.065 13.602 1.00 96.88 249 ARG A O 1
ATOM 1810 N N . VAL A 1 250 ? -6.437 7.359 11.772 1.00 97.38 250 VAL A N 1
ATOM 1811 C CA . VAL A 1 250 ? -6.306 5.962 12.186 1.00 97.38 250 VAL A CA 1
ATOM 1812 C C . VAL A 1 250 ? -4.982 5.808 12.924 1.00 97.38 250 VAL A C 1
ATOM 1814 O O . VAL A 1 250 ? -3.926 6.242 12.452 1.00 97.38 250 VAL A O 1
ATOM 1817 N N . ARG A 1 251 ? -5.026 5.217 14.115 1.00 96.19 251 ARG A N 1
ATOM 1818 C CA . ARG A 1 251 ? -3.852 5.018 14.966 1.00 96.19 251 ARG A CA 1
ATOM 1819 C C . ARG A 1 251 ? -3.843 3.623 15.569 1.00 96.19 251 ARG A C 1
ATOM 1821 O O . ARG A 1 251 ? -4.893 3.067 15.879 1.00 96.19 251 ARG A O 1
ATOM 1828 N N . SER A 1 252 ? -2.641 3.126 15.823 1.00 94.81 252 SER A N 1
ATOM 1829 C CA . SER A 1 252 ? -2.396 1.929 16.623 1.00 94.81 252 SER A CA 1
ATOM 1830 C C . SER A 1 252 ? -1.584 2.325 17.850 1.00 94.81 252 SER A C 1
ATOM 1832 O O . SER A 1 252 ? -0.509 2.920 17.736 1.00 94.81 252 SER A O 1
ATOM 1834 N N . ARG A 1 253 ? -2.096 2.021 19.047 1.00 89.44 253 ARG A N 1
ATOM 1835 C CA . ARG A 1 253 ? -1.467 2.345 20.343 1.00 89.44 253 ARG A CA 1
ATOM 1836 C C . ARG A 1 253 ? -1.075 3.819 20.504 1.00 89.44 253 ARG A C 1
ATOM 1838 O O . ARG A 1 253 ? -1.889 4.613 20.954 1.00 89.44 253 ARG A O 1
ATOM 1845 N N . ASN A 1 254 ? 0.164 4.197 20.194 1.00 87.31 254 ASN A N 1
ATOM 1846 C CA . ASN A 1 254 ? 0.673 5.575 20.276 1.00 87.31 254 ASN A CA 1
ATOM 1847 C C . ASN A 1 254 ? 1.125 6.122 18.912 1.00 87.31 254 ASN A C 1
ATOM 1849 O O . ASN A 1 254 ? 1.510 7.286 18.830 1.00 87.31 254 ASN A O 1
ATOM 1853 N N . SER A 1 255 ? 1.053 5.311 17.858 1.00 89.62 255 SER A N 1
ATOM 1854 C CA . SER A 1 255 ? 1.493 5.652 16.508 1.00 89.62 255 SER A CA 1
ATOM 1855 C C . SER A 1 255 ? 0.300 6.074 15.660 1.00 89.62 255 SER A C 1
ATOM 1857 O O . SER A 1 255 ? -0.674 5.332 15.528 1.00 89.62 255 SER A O 1
ATOM 1859 N N . ALA A 1 256 ? 0.370 7.274 15.086 1.00 92.62 256 ALA A N 1
ATOM 1860 C CA . ALA A 1 256 ? -0.520 7.675 14.004 1.00 92.62 256 ALA A CA 1
ATOM 1861 C C . ALA A 1 256 ? -0.111 6.910 12.740 1.00 92.62 256 ALA A C 1
ATOM 1863 O O . ALA A 1 256 ? 1.057 6.980 12.366 1.00 92.62 256 ALA A O 1
ATOM 1864 N N . LEU A 1 257 ? -1.041 6.177 12.128 1.00 94.62 257 LEU A N 1
ATOM 1865 C CA . LEU A 1 257 ? -0.759 5.370 10.939 1.00 94.62 257 LEU A CA 1
ATOM 1866 C C . LEU A 1 257 ? -1.175 6.111 9.671 1.00 94.62 257 LEU A C 1
ATOM 1868 O O . LEU A 1 257 ? -0.375 6.264 8.758 1.00 94.62 257 LEU A O 1
ATOM 1872 N N . LEU A 1 258 ? -2.420 6.591 9.636 1.00 96.12 258 LEU A N 1
ATOM 1873 C CA . LEU A 1 258 ? -3.046 7.145 8.437 1.00 96.12 258 LEU A CA 1
ATOM 1874 C C . LEU A 1 258 ? -3.920 8.351 8.791 1.00 96.12 258 LEU A C 1
ATOM 1876 O O . LEU A 1 258 ? -4.442 8.456 9.908 1.00 96.12 258 LEU A O 1
ATOM 1880 N N . MET A 1 259 ? -4.107 9.245 7.823 1.00 95.81 259 MET A N 1
ATOM 1881 C CA . MET A 1 259 ? -4.969 10.422 7.925 1.00 95.81 259 MET A CA 1
ATOM 1882 C C . MET A 1 259 ? -5.946 10.428 6.753 1.00 95.81 259 MET A C 1
ATOM 1884 O O . MET A 1 259 ? -5.530 10.284 5.613 1.00 95.81 259 MET A O 1
ATOM 1888 N N . PHE A 1 260 ? -7.221 10.652 7.034 1.00 96.50 260 PHE A N 1
ATOM 1889 C CA . PHE A 1 260 ? -8.299 10.706 6.055 1.00 96.50 260 PHE A CA 1
ATOM 1890 C C . PHE A 1 260 ? -9.070 12.014 6.201 1.00 96.50 260 PHE A C 1
ATOM 1892 O O . PHE A 1 260 ? -9.221 12.533 7.310 1.00 96.50 260 PHE A O 1
ATOM 1899 N N . ASP A 1 261 ? -9.609 12.515 5.095 1.00 94.75 261 ASP A N 1
ATOM 1900 C CA . ASP A 1 261 ? -10.500 13.682 5.097 1.00 94.75 261 ASP A CA 1
ATOM 1901 C C . ASP A 1 261 ? -11.982 13.279 5.246 1.00 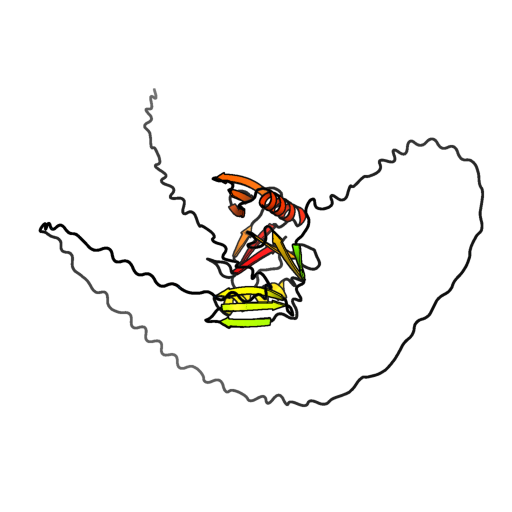94.75 261 ASP A C 1
ATOM 1903 O O . ASP A 1 261 ? -12.846 14.111 5.514 1.00 94.75 261 ASP A O 1
ATOM 1907 N N . GLU A 1 262 ? -12.281 11.980 5.136 1.00 94.00 262 GLU A N 1
ATOM 1908 C CA . GLU A 1 262 ? -13.619 11.411 5.290 1.00 94.00 262 GLU A CA 1
ATOM 1909 C C . GLU A 1 262 ? -13.625 10.321 6.363 1.00 94.00 262 GLU A C 1
ATOM 1911 O O . GLU A 1 262 ? -12.782 9.419 6.369 1.00 94.00 262 GLU A O 1
ATOM 1916 N N . LYS A 1 263 ? -14.615 10.382 7.261 1.00 94.56 263 LYS A N 1
ATOM 1917 C CA . LYS A 1 263 ? -14.767 9.419 8.360 1.00 94.56 263 LYS A CA 1
ATOM 1918 C C . LYS A 1 263 ? -14.967 7.994 7.855 1.00 94.56 263 LYS A C 1
ATOM 1920 O O . LYS A 1 263 ? -14.383 7.069 8.403 1.00 94.56 263 LYS A O 1
ATOM 1925 N N . GLU A 1 264 ? -15.778 7.839 6.814 1.00 94.50 264 GLU A N 1
ATOM 1926 C CA . GLU A 1 264 ? -16.135 6.541 6.240 1.00 94.50 264 GLU A CA 1
ATOM 1927 C C . GLU A 1 264 ? -14.900 5.802 5.710 1.00 94.50 264 GLU A C 1
ATOM 1929 O O . GLU A 1 264 ? -14.721 4.621 5.992 1.00 94.50 264 GLU A O 1
ATOM 1934 N N . ASN A 1 265 ? -13.978 6.510 5.048 1.00 95.88 265 ASN A N 1
ATOM 1935 C CA . ASN A 1 265 ? -12.714 5.924 4.595 1.00 95.88 265 ASN A CA 1
ATOM 1936 C C . ASN A 1 265 ? -11.808 5.517 5.769 1.00 95.88 265 ASN A C 1
ATOM 1938 O O . ASN A 1 265 ? -11.163 4.472 5.703 1.00 95.88 265 ASN A O 1
ATOM 1942 N N . ALA A 1 266 ? -11.794 6.282 6.866 1.00 96.75 266 ALA A N 1
ATOM 1943 C CA . ALA A 1 266 ? -11.066 5.893 8.076 1.00 96.75 266 ALA A CA 1
ATOM 1944 C C . ALA A 1 266 ? -11.675 4.648 8.749 1.00 96.75 266 ALA A C 1
ATOM 1946 O O . ALA A 1 266 ? -10.940 3.773 9.206 1.00 96.75 266 ALA A O 1
ATOM 1947 N N . GLU A 1 267 ? -13.007 4.555 8.804 1.00 95.94 267 GLU A N 1
ATOM 1948 C CA . GLU A 1 267 ? -13.736 3.390 9.326 1.00 95.94 267 GLU A CA 1
ATOM 1949 C C . GLU A 1 267 ? -13.500 2.151 8.460 1.00 95.94 267 GLU A C 1
ATOM 1951 O O . GLU A 1 267 ? -13.205 1.082 8.993 1.00 95.94 267 GLU A O 1
ATOM 1956 N N . LYS A 1 268 ? -13.517 2.314 7.134 1.00 96.88 268 LYS A N 1
ATOM 1957 C CA . LYS A 1 268 ? -13.173 1.263 6.175 1.00 96.88 268 LYS A CA 1
ATOM 1958 C C . LYS A 1 268 ? -11.732 0.780 6.350 1.00 96.88 268 LYS A C 1
ATOM 1960 O O . LYS A 1 268 ? -11.505 -0.419 6.452 1.00 96.88 268 LYS A O 1
ATOM 1965 N N . ALA A 1 269 ? -10.768 1.696 6.447 1.00 97.31 269 ALA A N 1
ATOM 1966 C CA . ALA A 1 269 ? -9.365 1.354 6.684 1.00 97.31 269 ALA A CA 1
ATOM 1967 C C . ALA A 1 269 ? -9.175 0.581 7.995 1.00 97.31 269 ALA A C 1
ATOM 1969 O O . ALA A 1 269 ? -8.459 -0.416 8.031 1.00 97.31 269 ALA A O 1
ATOM 1970 N N . LYS A 1 270 ? -9.854 1.003 9.069 1.00 96.81 270 LYS A N 1
ATOM 1971 C CA . LYS A 1 270 ? -9.853 0.269 10.336 1.00 96.81 270 LYS A CA 1
ATOM 1972 C C . LYS A 1 270 ? -10.387 -1.158 10.161 1.00 96.81 270 LYS A C 1
ATOM 1974 O O . LYS A 1 270 ? -9.733 -2.087 10.622 1.00 96.81 270 LYS A O 1
ATOM 1979 N N . ALA A 1 271 ? -11.535 -1.322 9.502 1.00 96.25 271 ALA A N 1
ATOM 1980 C CA . ALA A 1 271 ? -12.140 -2.634 9.288 1.00 96.25 271 ALA A CA 1
ATOM 1981 C C . ALA A 1 271 ? -11.230 -3.561 8.465 1.00 96.25 271 ALA A C 1
ATOM 1983 O O . ALA A 1 271 ? -11.110 -4.733 8.798 1.00 96.25 271 ALA A O 1
ATOM 1984 N N . ILE A 1 272 ? -10.534 -3.026 7.456 1.00 96.94 272 ILE A N 1
ATOM 1985 C CA . ILE A 1 272 ? -9.535 -3.756 6.659 1.00 96.94 272 ILE A CA 1
ATOM 1986 C C . ILE A 1 272 ? -8.364 -4.218 7.536 1.00 96.94 272 ILE A C 1
ATOM 1988 O O . ILE A 1 272 ? -8.005 -5.392 7.500 1.00 96.94 272 ILE A O 1
ATOM 1992 N N . ILE A 1 273 ? -7.790 -3.327 8.356 1.00 96.44 273 ILE A N 1
ATOM 1993 C CA . ILE A 1 273 ? -6.672 -3.672 9.255 1.00 96.44 273 ILE A CA 1
ATOM 1994 C C . ILE A 1 273 ? -7.081 -4.764 10.253 1.00 96.44 273 ILE A C 1
ATOM 1996 O O . ILE A 1 273 ? -6.302 -5.680 10.511 1.00 96.44 273 ILE A O 1
ATOM 2000 N N . GLU A 1 274 ? -8.291 -4.672 10.809 1.00 95.06 274 GLU A N 1
ATOM 2001 C CA . GLU A 1 274 ? -8.838 -5.664 11.741 1.00 95.06 274 GLU A CA 1
ATOM 2002 C C . GLU A 1 274 ? -9.131 -7.005 11.052 1.00 95.06 274 GLU A C 1
ATOM 2004 O O . GLU A 1 274 ? -8.797 -8.048 11.608 1.00 95.06 274 GLU A O 1
ATOM 2009 N N . HIS A 1 275 ? -9.711 -6.983 9.847 1.00 95.06 275 HIS A N 1
ATOM 2010 C CA . HIS A 1 275 ? -10.082 -8.176 9.083 1.00 95.06 275 HIS A CA 1
ATOM 2011 C C . HIS A 1 275 ? -8.863 -8.990 8.644 1.00 95.06 275 HIS A C 1
ATOM 2013 O O . HIS A 1 275 ? -8.792 -10.184 8.916 1.00 95.06 275 HIS A O 1
ATOM 2019 N N . TYR A 1 276 ? -7.882 -8.331 8.027 1.00 95.56 276 TYR A N 1
ATOM 2020 C CA . TYR A 1 276 ? -6.652 -8.974 7.562 1.00 95.56 276 TYR A CA 1
ATOM 2021 C C . TYR A 1 276 ? -5.631 -9.213 8.676 1.00 95.56 276 TYR A C 1
ATOM 2023 O O . TYR A 1 276 ? -4.609 -9.859 8.457 1.00 95.56 276 TYR A O 1
ATOM 2031 N N . GLY A 1 277 ? -5.880 -8.681 9.875 1.00 95.25 277 GLY A N 1
ATOM 2032 C CA . GLY A 1 277 ? -4.986 -8.846 11.012 1.00 95.25 277 GLY A CA 1
ATOM 2033 C C . GLY A 1 277 ? -3.606 -8.230 10.787 1.00 95.25 277 GLY A C 1
ATOM 2034 O O . GLY A 1 277 ? -2.627 -8.769 11.294 1.00 95.25 277 GLY A O 1
ATOM 2035 N N . PHE A 1 278 ? -3.504 -7.118 10.048 1.00 95.69 278 PHE A N 1
ATOM 2036 C CA . PHE A 1 278 ? -2.207 -6.507 9.753 1.00 95.69 278 PHE A CA 1
ATOM 2037 C C . PHE A 1 278 ? -1.477 -6.096 11.040 1.00 95.69 278 PHE A C 1
ATOM 2039 O O . PHE A 1 278 ? -1.962 -5.277 11.828 1.00 95.69 278 PHE A O 1
ATOM 2046 N N . THR A 1 279 ? -0.282 -6.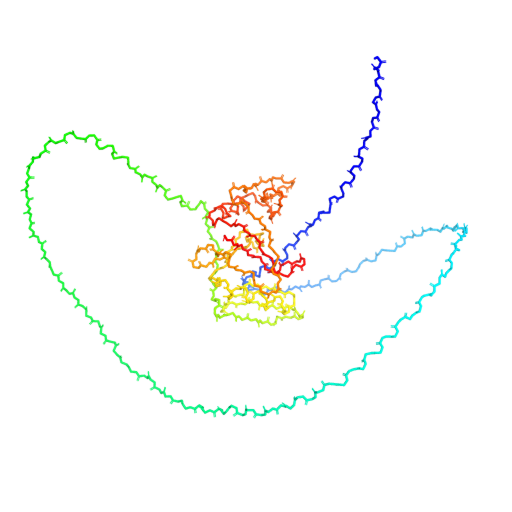648 11.234 1.00 95.06 279 THR A N 1
ATOM 2047 C CA . THR A 1 279 ? 0.579 -6.417 12.397 1.00 95.06 279 THR A CA 1
ATOM 2048 C C . THR A 1 279 ? 1.728 -5.463 12.101 1.00 95.06 279 THR A C 1
ATOM 2050 O O . THR A 1 279 ? 2.374 -4.987 13.036 1.00 95.06 279 THR A O 1
ATOM 2053 N N . SER A 1 280 ? 1.974 -5.127 10.832 1.00 94.00 280 SER A N 1
ATOM 2054 C CA . SER A 1 280 ? 2.987 -4.147 10.431 1.00 94.00 280 SER A CA 1
ATOM 2055 C C . SER A 1 280 ? 2.556 -3.345 9.206 1.00 94.00 280 SER A C 1
ATOM 2057 O O . SER A 1 280 ? 1.835 -3.841 8.344 1.00 94.00 280 SER A O 1
ATOM 2059 N N . ILE A 1 281 ? 3.029 -2.101 9.128 1.00 94.00 281 ILE A N 1
ATOM 2060 C CA . ILE A 1 281 ? 3.004 -1.262 7.924 1.00 94.00 281 ILE A CA 1
ATOM 2061 C C . ILE A 1 281 ? 4.443 -0.912 7.552 1.00 94.00 281 ILE A C 1
ATOM 2063 O O . ILE A 1 281 ? 5.190 -0.429 8.404 1.00 94.00 281 ILE A O 1
ATOM 2067 N N . CYS A 1 282 ? 4.830 -1.153 6.306 1.00 92.75 282 CYS A N 1
ATOM 2068 C CA . CYS A 1 282 ? 6.194 -1.005 5.817 1.00 92.75 282 CYS A CA 1
ATOM 2069 C C . CYS A 1 282 ? 6.264 -0.008 4.658 1.00 92.75 282 CYS A C 1
ATOM 2071 O O . CYS A 1 282 ? 5.325 0.122 3.869 1.00 92.75 282 CYS A O 1
ATOM 2073 N N . PHE A 1 283 ? 7.384 0.705 4.570 1.00 91.56 283 PHE A N 1
ATOM 2074 C CA . PHE A 1 283 ? 7.577 1.825 3.652 1.00 91.56 283 PHE A CA 1
ATOM 2075 C C . PHE A 1 283 ? 8.827 1.642 2.790 1.00 91.56 283 PHE A C 1
ATOM 2077 O O . PHE A 1 283 ? 9.885 1.287 3.309 1.00 91.56 283 PHE A O 1
ATOM 2084 N N . VAL A 1 284 ? 8.726 1.997 1.505 1.00 89.56 284 VAL A N 1
ATOM 2085 C CA . VAL A 1 284 ? 9.848 2.018 0.548 1.00 89.56 284 VAL A CA 1
ATOM 2086 C C . VAL A 1 284 ? 10.081 3.450 0.070 1.00 89.56 284 VAL A C 1
ATOM 2088 O O . VAL A 1 284 ? 9.150 4.107 -0.399 1.00 89.56 284 VAL A O 1
ATOM 2091 N N . GLY A 1 285 ? 11.321 3.939 0.173 1.00 82.31 285 GLY A N 1
ATOM 2092 C CA . GLY A 1 285 ? 11.705 5.267 -0.327 1.00 82.31 285 GLY A CA 1
ATOM 2093 C C . GLY A 1 285 ? 11.427 6.433 0.632 1.00 82.31 285 GLY A C 1
ATOM 2094 O O . GLY A 1 285 ? 11.141 7.545 0.198 1.00 82.31 285 GLY A O 1
ATOM 2095 N N . ARG A 1 286 ? 11.496 6.218 1.955 1.00 81.25 286 ARG A N 1
ATOM 2096 C CA . ARG A 1 286 ? 11.353 7.309 2.942 1.00 81.25 286 ARG A CA 1
ATOM 2097 C C . ARG A 1 286 ? 12.407 8.418 2.726 1.00 81.25 286 ARG A C 1
ATOM 2099 O O . ARG A 1 286 ? 13.545 8.110 2.380 1.00 81.25 286 ARG A O 1
ATOM 2106 N N . PRO A 1 287 ? 12.088 9.702 3.004 1.00 77.00 287 PRO A N 1
ATOM 2107 C CA . PRO A 1 287 ? 10.967 10.192 3.816 1.00 77.00 287 PRO A CA 1
ATOM 2108 C C . PRO A 1 287 ? 9.605 10.322 3.117 1.00 77.00 287 PRO A C 1
ATOM 2110 O O . PRO A 1 287 ? 8.620 10.437 3.842 1.00 77.00 287 PRO A O 1
ATOM 2113 N N . ASP A 1 288 ? 9.536 10.287 1.785 1.00 80.50 288 ASP A N 1
ATOM 2114 C CA . ASP A 1 288 ? 8.284 10.345 1.010 1.00 80.50 288 ASP A CA 1
ATOM 2115 C C . ASP A 1 288 ? 8.073 9.005 0.287 1.00 80.50 288 ASP A C 1
ATOM 2117 O O . ASP A 1 288 ? 8.528 8.826 -0.845 1.00 80.50 288 ASP A O 1
ATOM 2121 N N . PRO A 1 289 ? 7.504 8.006 0.985 1.00 84.25 289 PRO A N 1
ATOM 2122 C CA . PRO A 1 289 ? 7.496 6.645 0.492 1.00 84.25 289 PRO A CA 1
ATOM 2123 C C . PRO A 1 289 ? 6.583 6.514 -0.725 1.00 84.25 289 PRO A C 1
ATOM 2125 O O . PRO A 1 289 ? 5.376 6.730 -0.647 1.00 84.25 289 PRO A O 1
ATOM 2128 N N . SER A 1 290 ? 7.166 6.094 -1.843 1.00 86.69 290 SER A N 1
ATOM 2129 C CA . SER A 1 290 ? 6.436 5.839 -3.088 1.00 86.69 290 SER A CA 1
ATOM 2130 C C . SER A 1 290 ? 5.681 4.502 -3.064 1.00 86.69 290 SER A C 1
ATOM 2132 O O . SER A 1 290 ? 4.798 4.279 -3.886 1.00 86.69 290 SER A O 1
ATOM 2134 N N . MET A 1 291 ? 6.001 3.617 -2.111 1.00 92.81 291 MET A N 1
ATOM 2135 C CA . MET A 1 291 ? 5.264 2.380 -1.850 1.00 92.81 291 MET A CA 1
ATOM 2136 C C . MET A 1 291 ? 5.065 2.183 -0.348 1.00 92.81 291 MET A C 1
ATOM 2138 O O . MET A 1 291 ? 5.986 2.364 0.451 1.00 92.81 291 MET A O 1
ATOM 2142 N N . THR A 1 292 ? 3.851 1.777 0.016 1.00 93.94 292 THR A N 1
ATOM 2143 C CA . THR A 1 292 ? 3.496 1.307 1.357 1.00 93.94 292 THR A CA 1
ATOM 2144 C C . THR A 1 292 ? 2.761 -0.023 1.228 1.00 93.94 292 THR A C 1
ATOM 2146 O O . THR A 1 292 ? 1.923 -0.183 0.336 1.00 93.94 292 THR A O 1
ATOM 2149 N N . TYR A 1 293 ? 3.068 -0.969 2.107 1.00 94.75 293 TYR A N 1
ATOM 2150 C CA . TYR A 1 293 ? 2.405 -2.269 2.185 1.00 94.75 293 TYR A CA 1
ATOM 2151 C C . TYR A 1 293 ? 2.252 -2.696 3.644 1.00 94.75 293 TYR A C 1
ATOM 2153 O O . TYR A 1 293 ? 2.825 -2.090 4.551 1.00 94.75 293 TYR A O 1
ATOM 2161 N N . TRP A 1 294 ? 1.424 -3.707 3.867 1.00 95.56 294 TRP A N 1
ATOM 2162 C CA . TRP A 1 294 ? 1.067 -4.198 5.191 1.00 95.56 294 TRP A CA 1
ATOM 2163 C C . TRP A 1 294 ? 1.321 -5.693 5.245 1.00 95.56 294 TRP A C 1
ATOM 2165 O O . TRP A 1 294 ? 1.186 -6.352 4.220 1.00 95.56 294 TRP A O 1
ATOM 2175 N N . THR A 1 295 ? 1.671 -6.211 6.417 1.00 94.12 295 THR A N 1
ATOM 2176 C CA . THR A 1 295 ? 1.896 -7.645 6.646 1.00 94.12 295 THR A CA 1
ATOM 2177 C C . THR A 1 295 ? 1.210 -8.099 7.931 1.00 94.12 295 THR A C 1
ATOM 2179 O O . THR A 1 295 ? 0.960 -7.281 8.824 1.00 94.12 295 THR A O 1
ATOM 2182 N N . SER A 1 296 ? 0.859 -9.387 8.004 1.00 91.75 296 SER A N 1
ATOM 2183 C CA . SER A 1 296 ? 0.263 -10.052 9.176 1.00 91.75 296 SER A CA 1
ATOM 2184 C C . SER A 1 296 ? 1.285 -10.877 9.950 1.00 91.75 296 SER A C 1
ATOM 2186 O O . SER A 1 296 ? 2.027 -11.648 9.292 1.00 91.75 296 SER A O 1
#

Foldseek 3Di:
DDDDDDDDDDDPDPDDPPDDPQPQPFQQDDDDDDDDDDDDDDDDDDDDDDDDDDDDDDDDDDDDDDDDDDDDDDDDDDDDDDDDDDDDPPDDDDDDDDDDDDDDDDDDDDDDDDDDDDDDDDDDDPDPPPPPPPPPVVCDQPDDWAKDFAQLVAWDWDDPDDQKIFIDGDPGTDFIDRHPLLSVVVSCVCNVLVFGMKIFFDPPRGQDIATAHVNAFRADDDDDPDDKDKDFAQLVAWDWDDDDDQKIFIDGDPDTDTIDSHPVSSVSVSSVCNVRVFGMKIFTDPPNGRDIYTHD

Solvent-accessible surface area (backbone atoms only — not comparable to full-atom values): 20141 Å² total; per-residue (Å²): 135,85,81,86,86,86,81,86,81,84,82,87,77,83,76,80,81,77,78,79,78,79,65,70,76,54,79,57,80,80,81,84,80,93,72,94,76,87,82,84,83,82,88,82,87,80,90,86,82,90,80,91,90,88,86,88,86,83,87,86,88,83,90,87,80,88,81,89,85,80,86,83,87,78,87,81,87,78,92,78,81,92,78,80,84,79,86,74,87,77,79,88,77,90,75,88,83,87,83,85,79,87,79,89,84,85,75,91,75,88,81,79,88,88,86,82,87,77,93,80,82,89,83,94,74,96,68,94,74,81,77,68,76,79,74,74,67,76,77,68,73,96,64,86,87,50,68,46,81,37,51,44,93,50,65,43,82,44,81,77,55,95,60,29,26,32,36,25,31,86,89,44,77,75,44,62,25,82,35,64,67,52,44,49,54,49,49,52,49,35,44,73,69,43,31,34,29,46,32,54,38,55,73,74,63,42,65,42,56,38,44,22,34,89,85,37,56,29,65,67,70,80,81,68,92,85,62,74,50,69,48,81,38,47,36,95,48,63,45,78,46,80,78,58,94,64,30,25,34,34,28,27,91,88,45,80,75,41,63,30,75,42,64,67,47,39,53,47,52,48,51,49,36,45,71,50,44,30,36,30,41,34,34,37,54,74,95,58,37,51,43,58,37,44,23,58

pLDDT: mean 71.02, std 22.82, range [28.78, 97.38]

Mean predicted aligned error: 19.24 Å

Secondary structure (DSSP, 8-state):
---------------------------------------------------------------------------------------------------------------------------------------------SS---EEE--TTSEEEEEEETTEEEEEETTEEEEEEESHHHHHHHHHHHHHHT--EEEEESTTS-SEEEEEBTTBPPP-PSPPTTT-EEEE--GGGEEEEEEETTEEEEEETTEEEEEESSHHHHHHHHHHHHHHT--EEEEESTTS-SEEEEE-

Radius of gyration: 33.92 Å; Cα contacts (8 Å, |Δi|>4): 338; chains: 1; bounding box: 92×103×98 Å

Sequence (296 aa):
MSDGDESDQEPTRRSVLRTAVAASGATALAGCLDEDIEITVSSDSDDTEASGDAGPSTGPGGGSESPDDSGDDSEFTDDGDVGDPTDEDGADDGEGDAGSKDKADDPSGDDADDEDGTDSEDDVGEDDDDDGDDESKDLEPSFSEDCIGVDPSNLQIDEISGNRWRVSSGRAGLLVFDGKENAENATEIIEHYGFTSICFVGRPDPPMTYWLVDGDAPSAPGSVEGGEDCINVDPSNVQIDEVSGNRWRVRSRNSALLMFDEKENAEKAKAIIEHYGFTSICFVGRPDPSMTYWTS

Nearest PDB structures (foldseek):
  4dfc-assembly2_D  TM=3.536E-01  e=1.009E+00  Escherichia coli K-12